Protein AF-A0A535FB60-F1 (afdb_monomer_lite)

Structure (mmCIF, N/CA/C/O backbone):
data_AF-A0A535FB60-F1
#
_entry.id   AF-A0A535FB60-F1
#
loop_
_atom_site.group_PDB
_atom_site.id
_atom_site.type_symbol
_atom_site.label_atom_id
_atom_site.label_alt_id
_atom_site.label_comp_id
_atom_site.label_asym_id
_atom_site.label_entity_id
_atom_site.label_seq_id
_atom_site.pdbx_PDB_ins_code
_atom_site.Cartn_x
_atom_site.Cartn_y
_atom_site.Cartn_z
_atom_site.occupancy
_atom_site.B_iso_or_equiv
_atom_site.auth_seq_id
_atom_site.auth_comp_id
_atom_site.auth_asym_id
_atom_site.auth_atom_id
_atom_site.pdbx_PDB_model_num
ATOM 1 N N . MET A 1 1 ? -5.457 -16.082 -2.956 1.00 48.41 1 MET A N 1
ATOM 2 C CA . MET A 1 1 ? -4.557 -16.152 -1.787 1.00 48.41 1 MET A CA 1
ATOM 3 C C . MET A 1 1 ? -3.794 -14.840 -1.719 1.00 48.41 1 MET A C 1
ATOM 5 O O . MET A 1 1 ? -3.135 -14.500 -2.692 1.00 48.41 1 MET A O 1
ATOM 9 N N . ILE A 1 2 ? -3.967 -14.062 -0.649 1.00 58.12 2 ILE A N 1
ATOM 10 C CA . ILE A 1 2 ? -3.232 -12.806 -0.442 1.00 58.12 2 ILE A CA 1
ATOM 11 C C . ILE A 1 2 ? -1.962 -13.159 0.330 1.00 58.12 2 ILE A C 1
ATOM 13 O O . ILE A 1 2 ? -2.039 -13.833 1.354 1.00 58.12 2 ILE A O 1
ATOM 17 N N . TYR A 1 3 ? -0.802 -12.747 -0.176 1.00 69.75 3 TYR A N 1
ATOM 18 C CA . TYR A 1 3 ? 0.480 -12.996 0.475 1.00 69.75 3 TYR A CA 1
ATOM 19 C C . TYR A 1 3 ? 0.861 -11.785 1.321 1.00 69.75 3 TYR A C 1
ATOM 21 O O . TYR A 1 3 ? 1.053 -10.687 0.795 1.00 69.75 3 TYR A O 1
ATOM 29 N N . PHE A 1 4 ? 1.002 -11.983 2.628 1.00 79.31 4 PHE A N 1
ATOM 30 C CA . PHE A 1 4 ? 1.610 -10.992 3.506 1.00 79.31 4 PHE A CA 1
ATOM 31 C C . PHE A 1 4 ? 3.108 -11.255 3.626 1.00 79.31 4 PHE A C 1
ATOM 33 O O . PHE A 1 4 ? 3.561 -12.398 3.624 1.00 79.31 4 PHE A O 1
ATOM 40 N N . THR A 1 5 ? 3.900 -10.189 3.731 1.00 84.56 5 THR A N 1
ATOM 41 C CA . THR A 1 5 ? 5.282 -10.349 4.190 1.00 84.56 5 THR A CA 1
ATOM 42 C C . THR A 1 5 ? 5.264 -10.748 5.670 1.00 84.56 5 THR A C 1
ATOM 44 O O . THR A 1 5 ? 4.326 -10.359 6.373 1.00 84.56 5 THR A O 1
ATOM 47 N N . PRO A 1 6 ? 6.307 -11.423 6.191 1.00 89.44 6 PRO A N 1
ATOM 48 C CA . PRO A 1 6 ? 6.354 -11.808 7.606 1.00 89.44 6 PRO A CA 1
ATOM 49 C C . PRO A 1 6 ? 6.154 -10.624 8.563 1.00 89.44 6 PRO A C 1
ATOM 51 O O . PRO A 1 6 ? 5.560 -10.758 9.627 1.00 89.44 6 PRO A O 1
ATOM 54 N N . VAL A 1 7 ? 6.608 -9.433 8.159 1.00 91.94 7 VAL A N 1
ATOM 55 C CA . VAL A 1 7 ? 6.419 -8.196 8.926 1.00 91.94 7 VAL A CA 1
ATOM 56 C C . VAL A 1 7 ? 4.945 -7.792 8.977 1.00 91.94 7 VAL A C 1
ATOM 58 O O . VAL A 1 7 ? 4.450 -7.453 10.047 1.00 91.94 7 VAL A O 1
ATOM 61 N N . ILE A 1 8 ? 4.236 -7.822 7.843 1.00 90.56 8 ILE A N 1
ATOM 62 C CA . ILE A 1 8 ? 2.810 -7.463 7.798 1.00 90.56 8 ILE A CA 1
ATOM 63 C C . ILE A 1 8 ? 1.984 -8.491 8.570 1.00 90.56 8 ILE A C 1
ATOM 65 O O . ILE A 1 8 ? 1.127 -8.106 9.359 1.00 90.56 8 ILE A O 1
ATOM 69 N N . GLU A 1 9 ? 2.279 -9.777 8.393 1.00 91.19 9 GLU A N 1
ATOM 70 C CA . GLU A 1 9 ? 1.629 -10.866 9.122 1.00 91.19 9 GLU A CA 1
ATOM 71 C C . GLU A 1 9 ? 1.800 -10.697 10.638 1.00 91.19 9 GLU A C 1
ATOM 73 O O . GLU A 1 9 ? 0.821 -10.707 11.384 1.00 91.19 9 GLU A O 1
ATOM 78 N N . GLN A 1 10 ? 3.022 -10.420 11.103 1.00 93.62 10 GLN A N 1
ATOM 79 C CA . GLN A 1 10 ? 3.288 -10.164 12.517 1.00 93.62 10 GLN A CA 1
ATOM 80 C C . GLN A 1 10 ? 2.504 -8.956 13.054 1.00 93.62 10 GLN A C 1
ATOM 82 O O . GLN A 1 10 ? 1.958 -9.021 14.157 1.00 93.62 10 GLN A O 1
ATOM 87 N N . GLN A 1 11 ? 2.440 -7.851 12.302 1.00 94.62 11 GLN A N 1
ATOM 88 C CA . GLN A 1 11 ? 1.672 -6.672 12.719 1.00 94.62 11 GLN A CA 1
ATOM 89 C C . GLN A 1 11 ? 0.171 -6.956 12.751 1.00 94.62 11 GLN A C 1
ATOM 91 O O . GLN A 1 11 ? -0.506 -6.526 13.684 1.00 94.62 11 GLN A O 1
ATOM 96 N N . LEU A 1 12 ? -0.337 -7.724 11.786 1.00 93.44 12 LEU A N 1
ATOM 97 C CA . LEU A 1 12 ? -1.738 -8.122 11.747 1.00 93.44 12 LEU A CA 1
ATOM 98 C C . LEU A 1 12 ? -2.097 -8.994 12.955 1.00 93.44 12 LEU A C 1
ATOM 100 O O . LEU A 1 12 ? -3.064 -8.696 13.651 1.00 93.44 12 LEU A O 1
ATOM 104 N N . HIS A 1 13 ? -1.286 -10.006 13.274 1.00 94.12 13 HIS A N 1
ATOM 105 C CA . HIS A 1 13 ? -1.493 -10.823 14.472 1.00 94.12 13 HIS A CA 1
ATOM 106 C C . HIS A 1 13 ? -1.446 -9.992 15.752 1.00 94.12 13 HIS A C 1
ATOM 108 O O . HIS A 1 13 ? -2.308 -10.152 16.614 1.00 94.12 13 HIS A O 1
ATOM 114 N N . LYS A 1 14 ? -0.478 -9.076 15.867 1.00 95.88 14 LYS A N 1
ATOM 115 C CA . LYS A 1 14 ? -0.362 -8.184 17.025 1.00 95.88 14 LYS A CA 1
ATOM 116 C C . LYS A 1 14 ? -1.601 -7.300 17.187 1.00 95.88 14 LYS A C 1
ATOM 118 O O . LYS A 1 14 ? -2.081 -7.131 18.306 1.00 95.88 14 LYS A O 1
ATOM 123 N N . TYR A 1 15 ? -2.115 -6.751 16.089 1.00 96.12 15 TYR A N 1
ATOM 124 C CA . TYR A 1 15 ? -3.336 -5.951 16.090 1.00 96.12 15 TYR A CA 1
ATOM 125 C C . TYR A 1 15 ? -4.559 -6.780 16.508 1.00 96.12 15 TYR A C 1
ATOM 127 O O . TYR A 1 15 ? -5.286 -6.367 17.410 1.00 96.12 15 TYR A O 1
ATOM 135 N N . ILE A 1 16 ? -4.747 -7.966 15.915 1.00 95.75 16 ILE A N 1
ATOM 136 C CA . ILE A 1 16 ? -5.891 -8.847 16.202 1.00 95.75 16 ILE A CA 1
ATOM 137 C C . ILE A 1 16 ? -5.889 -9.299 17.667 1.00 95.75 16 ILE A C 1
ATOM 139 O O . ILE A 1 16 ? -6.919 -9.238 18.330 1.00 95.75 16 ILE A O 1
ATOM 143 N N . GLN A 1 17 ? -4.732 -9.712 18.189 1.00 96.12 17 GLN A N 1
ATOM 144 C CA . GLN A 1 17 ? -4.595 -10.190 19.570 1.00 96.12 17 GLN A CA 1
ATOM 145 C C . GLN A 1 17 ? -4.730 -9.077 20.615 1.00 96.12 17 GLN A C 1
ATOM 147 O O . GLN A 1 17 ? -5.090 -9.350 21.763 1.00 96.12 17 GLN A O 1
ATOM 152 N N . GLY A 1 18 ? -4.369 -7.850 20.237 1.00 95.62 18 GLY A N 1
ATOM 153 C CA . GLY A 1 18 ? -4.321 -6.690 21.115 1.00 95.62 18 GLY A CA 1
ATOM 154 C C . GLY A 1 18 ? -5.520 -5.775 20.919 1.00 95.62 18 GLY A C 1
ATOM 155 O O . GLY A 1 18 ? -6.584 -6.000 21.485 1.00 95.62 18 GLY A O 1
ATOM 156 N N . GLU A 1 19 ? -5.312 -4.713 20.146 1.00 94.75 19 GLU A N 1
ATOM 157 C CA . GLU A 1 19 ? -6.238 -3.587 20.005 1.00 94.75 19 GLU A CA 1
ATOM 158 C C . GLU A 1 19 ? -7.604 -4.009 19.459 1.00 94.75 19 GLU A C 1
ATOM 160 O O . GLU A 1 19 ? -8.625 -3.672 20.051 1.00 94.75 19 GLU A O 1
ATOM 165 N N . ARG A 1 20 ? -7.644 -4.823 18.396 1.00 96.06 20 ARG A N 1
ATOM 166 C CA . ARG A 1 20 ? -8.913 -5.279 17.812 1.00 96.06 20 ARG A CA 1
ATOM 167 C C . ARG A 1 20 ? -9.775 -6.014 18.838 1.00 96.06 20 ARG A C 1
ATOM 169 O O . ARG A 1 20 ? -10.969 -5.758 18.912 1.00 96.06 20 ARG A O 1
ATOM 176 N N . ALA A 1 21 ? -9.177 -6.900 19.635 1.00 96.19 21 ALA A N 1
ATOM 177 C CA . ALA A 1 21 ? -9.894 -7.709 20.618 1.00 96.19 21 ALA A CA 1
ATOM 178 C C . ALA A 1 21 ? -10.546 -6.880 21.736 1.00 96.19 21 ALA A C 1
ATOM 180 O O . ALA A 1 21 ? -11.514 -7.334 22.337 1.00 96.19 21 ALA A O 1
ATOM 181 N N . VAL A 1 22 ? -10.026 -5.681 22.025 1.00 96.88 22 VAL A N 1
ATOM 182 C CA . VAL A 1 22 ? -10.630 -4.750 22.997 1.00 96.88 22 VAL A CA 1
ATOM 183 C C . VAL A 1 22 ? -11.938 -4.165 22.464 1.00 96.88 22 VAL A C 1
ATOM 185 O O . VAL A 1 22 ? -12.846 -3.889 23.244 1.00 96.88 22 VAL A O 1
ATOM 188 N N . HIS A 1 23 ? -12.033 -3.997 21.146 1.00 95.88 23 HIS A N 1
ATOM 189 C CA . HIS A 1 23 ? -13.173 -3.381 20.468 1.00 95.88 23 HIS A CA 1
ATOM 190 C C . HIS A 1 23 ? -14.095 -4.399 19.782 1.00 95.88 23 HIS A C 1
ATOM 192 O O . HIS A 1 23 ? -15.165 -4.032 19.306 1.00 95.88 23 HIS A O 1
ATOM 198 N N . ASP A 1 24 ? -13.712 -5.677 19.739 1.00 95.06 24 ASP A N 1
ATOM 199 C CA . ASP A 1 24 ? -14.561 -6.765 19.260 1.00 95.06 24 ASP A CA 1
ATOM 200 C C . ASP A 1 24 ? -15.617 -7.108 20.328 1.00 95.06 24 ASP A C 1
ATOM 202 O O . ASP A 1 24 ? -15.242 -7.510 21.435 1.00 95.06 24 ASP A O 1
ATOM 206 N N . PRO A 1 25 ? -16.928 -7.036 20.022 1.00 89.81 25 PRO A N 1
ATOM 207 C CA . PRO A 1 25 ? -17.987 -7.418 20.959 1.00 89.81 25 PRO A CA 1
ATOM 208 C C . PRO A 1 25 ? -17.858 -8.848 21.502 1.00 89.81 25 PRO A C 1
ATOM 210 O O . PRO A 1 25 ? -18.334 -9.139 22.598 1.00 89.81 25 PRO A O 1
ATOM 213 N N . GLN A 1 26 ? -17.225 -9.746 20.742 1.00 92.88 26 GLN A N 1
ATOM 214 C CA . GLN A 1 26 ? -16.988 -11.137 21.129 1.00 92.88 26 GLN A CA 1
ATOM 215 C C . GLN A 1 26 ? -15.600 -11.356 21.753 1.00 92.88 26 GLN A C 1
ATOM 217 O O . GLN A 1 26 ? -15.295 -12.460 22.201 1.00 92.88 26 GLN A O 1
ATOM 222 N N . GLY A 1 27 ? -14.746 -10.327 21.792 1.00 92.88 27 GLY A N 1
ATOM 223 C CA . GLY A 1 27 ? -13.421 -10.381 22.415 1.00 92.88 27 GLY A CA 1
ATOM 224 C C . GLY A 1 27 ? -12.443 -11.358 21.756 1.00 92.88 27 GLY A C 1
ATOM 225 O O . GLY A 1 27 ? -11.530 -11.849 22.427 1.00 92.88 27 GLY A O 1
ATOM 226 N N . ARG A 1 28 ? -12.640 -11.672 20.469 1.00 95.00 28 ARG A N 1
ATOM 227 C CA . ARG A 1 28 ? -11.840 -12.649 19.716 1.00 95.00 28 ARG A CA 1
ATOM 228 C C . ARG A 1 28 ? -10.424 -12.136 19.492 1.00 95.00 28 ARG A C 1
ATOM 230 O O . ARG A 1 28 ? -10.215 -10.952 19.229 1.00 95.00 28 ARG A O 1
ATOM 237 N N . LYS A 1 29 ? -9.444 -13.03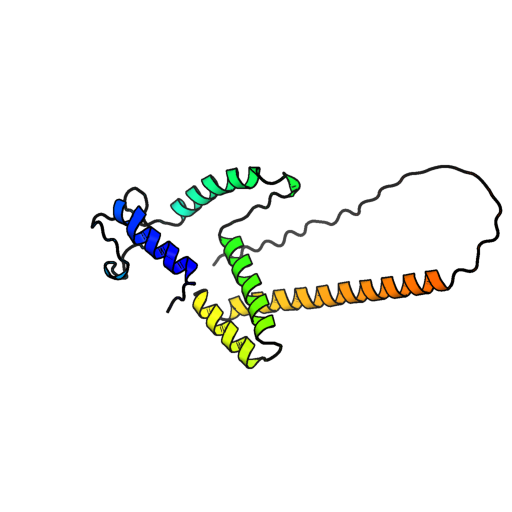5 19.605 1.00 95.25 29 LYS A N 1
ATOM 238 C CA . LYS A 1 29 ? -8.006 -12.704 19.634 1.00 95.25 29 LYS A CA 1
ATOM 239 C C . LYS A 1 29 ? -7.205 -13.385 18.544 1.00 95.25 29 LYS A C 1
ATOM 241 O O . LYS A 1 29 ? -6.007 -13.123 18.427 1.00 95.25 29 LYS A O 1
ATOM 246 N N . LYS A 1 30 ? -7.816 -14.263 17.759 1.00 93.06 30 LYS A N 1
ATOM 247 C CA . LYS A 1 30 ? -7.129 -14.964 16.682 1.00 93.06 30 LYS A CA 1
ATOM 248 C C . LYS A 1 30 ? -7.848 -14.772 15.358 1.00 93.06 30 LYS A C 1
ATOM 250 O O . LYS A 1 30 ? -9.043 -14.510 15.316 1.00 93.06 30 LYS A O 1
ATOM 255 N N . LEU A 1 31 ? -7.084 -14.875 14.274 1.00 89.62 31 LEU A N 1
ATOM 256 C CA . LEU A 1 31 ? -7.608 -14.698 12.923 1.00 89.62 31 LEU A CA 1
ATOM 257 C C . LEU A 1 31 ? -8.555 -15.842 12.524 1.00 89.62 31 LEU A C 1
ATOM 259 O O . LEU A 1 31 ? -9.519 -15.594 11.819 1.00 89.62 31 LEU A O 1
ATOM 263 N N . ASP A 1 32 ? -8.309 -17.062 13.007 1.00 92.38 32 ASP A N 1
ATOM 264 C CA . ASP A 1 32 ? -9.142 -18.253 12.774 1.00 92.38 32 ASP A CA 1
ATOM 265 C C . ASP A 1 32 ? -10.466 -18.249 13.558 1.00 92.38 32 ASP A C 1
ATOM 267 O O . ASP A 1 32 ? -11.318 -19.100 13.329 1.00 92.38 32 ASP A O 1
ATOM 271 N N . GLU A 1 33 ? -10.654 -17.288 14.466 1.00 94.19 33 GLU A N 1
ATOM 272 C CA . GLU A 1 33 ? -11.921 -17.041 15.167 1.00 94.19 33 GLU A CA 1
ATOM 273 C C . GLU A 1 33 ? -12.825 -16.053 14.398 1.00 94.19 33 GLU A C 1
ATOM 275 O O . GLU A 1 33 ? -13.951 -15.787 14.826 1.00 94.19 33 GLU A O 1
ATOM 280 N N . LEU A 1 34 ? -12.327 -15.461 13.304 1.00 93.19 34 LEU A N 1
ATOM 281 C CA . LEU A 1 34 ? -13.061 -14.498 12.483 1.00 93.19 34 LEU A CA 1
ATOM 282 C C . LEU A 1 34 ? -13.696 -15.196 11.282 1.00 93.19 34 LEU A C 1
ATOM 284 O O . LEU A 1 34 ? -13.042 -15.965 10.583 1.00 93.19 34 LEU A O 1
ATOM 288 N N . GLU A 1 35 ? -14.959 -14.878 11.027 1.00 93.25 35 GLU A N 1
ATOM 289 C CA . GLU A 1 35 ? -15.678 -15.300 9.832 1.00 93.25 35 GLU A CA 1
ATOM 290 C C . GLU A 1 35 ? -15.277 -14.426 8.637 1.00 93.25 35 GLU A C 1
ATOM 292 O O . GLU A 1 35 ? -14.895 -13.264 8.794 1.00 93.25 35 GLU A O 1
ATOM 297 N N . ASP A 1 36 ? -15.453 -14.934 7.416 1.00 89.50 36 ASP A N 1
ATOM 298 C CA . ASP A 1 36 ? -15.121 -14.197 6.183 1.00 89.50 36 ASP A CA 1
ATOM 299 C C . ASP A 1 36 ? -15.872 -12.856 6.049 1.00 89.50 36 ASP A C 1
ATOM 301 O O . ASP A 1 36 ? -15.419 -11.941 5.358 1.00 89.50 36 ASP A O 1
ATOM 305 N N . SER A 1 37 ? -17.034 -12.730 6.697 1.00 92.00 37 SER A N 1
ATOM 306 C CA . SER A 1 37 ? -17.837 -11.504 6.715 1.00 92.00 37 SER A CA 1
ATOM 307 C C . SER A 1 37 ? -17.442 -10.509 7.809 1.00 92.00 37 SER A C 1
ATOM 309 O O . SER A 1 37 ? -17.957 -9.389 7.814 1.00 92.00 37 SER A O 1
ATOM 311 N N . ASP A 1 38 ? -16.585 -10.895 8.757 1.00 93.62 38 ASP A N 1
ATOM 312 C CA . ASP A 1 38 ? -16.173 -10.007 9.839 1.00 93.62 38 ASP A CA 1
ATOM 313 C C . ASP A 1 38 ? -15.260 -8.890 9.330 1.00 93.62 38 ASP A C 1
ATOM 315 O O . ASP A 1 38 ? -14.323 -9.091 8.554 1.00 93.62 38 ASP A O 1
ATOM 319 N N . ALA A 1 39 ? -15.483 -7.679 9.840 1.00 94.19 39 ALA A N 1
ATOM 320 C CA . ALA A 1 39 ? -14.565 -6.583 9.592 1.00 94.19 39 ALA A CA 1
ATOM 321 C C . ALA A 1 39 ? -13.211 -6.870 10.263 1.00 94.19 39 ALA A C 1
ATOM 323 O O . ALA A 1 39 ? -13.111 -7.104 11.476 1.00 94.19 39 ALA A O 1
ATOM 324 N N . LEU A 1 40 ? -12.148 -6.827 9.456 1.00 93.81 40 LEU A N 1
ATOM 325 C CA . LEU A 1 40 ? -10.790 -7.038 9.948 1.00 93.81 40 LEU A CA 1
ATOM 326 C C . LEU A 1 40 ? -10.340 -5.875 10.836 1.00 93.81 40 LEU A C 1
ATOM 328 O O . LEU A 1 40 ? -9.771 -6.110 11.897 1.00 93.81 40 LEU A O 1
ATOM 332 N N . PHE A 1 41 ? -10.635 -4.642 10.423 1.00 95.81 41 PHE A N 1
ATOM 333 C CA . PHE A 1 41 ? -10.308 -3.420 11.153 1.00 95.81 41 PHE A CA 1
ATOM 334 C C . PHE A 1 41 ? -11.571 -2.813 11.763 1.00 95.81 41 PHE A C 1
ATOM 336 O O . PHE A 1 41 ? -12.572 -2.642 11.063 1.00 95.81 41 PHE A O 1
ATOM 343 N N . LEU A 1 42 ? -11.502 -2.467 13.047 1.00 95.88 42 LEU A N 1
ATOM 344 C CA . LEU A 1 42 ? -12.608 -1.900 13.821 1.00 95.88 42 LEU A CA 1
ATOM 345 C C . LEU A 1 42 ? -12.284 -0.482 14.306 1.00 95.88 42 LEU A C 1
ATOM 347 O O . LEU A 1 42 ? -11.117 -0.131 14.489 1.00 95.88 42 LEU A O 1
ATOM 351 N N . THR A 1 43 ? -13.319 0.328 14.514 1.00 94.81 43 THR A N 1
ATOM 352 C CA . THR A 1 43 ? -13.237 1.580 15.277 1.00 94.81 43 THR A CA 1
ATOM 353 C C . THR A 1 43 ? -13.191 1.294 16.780 1.00 94.81 43 THR A C 1
ATOM 355 O O . THR A 1 43 ? -13.450 0.174 17.218 1.00 94.81 43 THR A O 1
ATOM 358 N N . GLU A 1 44 ? -12.930 2.319 17.597 1.00 92.69 44 GLU A N 1
ATOM 359 C CA . GLU A 1 44 ? -12.985 2.192 19.063 1.00 92.69 44 GLU A CA 1
ATOM 360 C C . GLU A 1 44 ? -14.382 1.787 19.577 1.00 92.69 44 GLU A C 1
ATOM 362 O O . GLU A 1 44 ? -14.511 1.221 20.663 1.00 92.69 44 GLU A O 1
ATOM 367 N N . GLN A 1 45 ? -15.429 2.067 18.796 1.00 92.69 45 GLN A N 1
ATOM 368 C CA . GLN A 1 45 ? -16.816 1.691 19.077 1.00 92.69 45 GLN A CA 1
ATOM 369 C C . GLN A 1 45 ? -17.145 0.249 18.651 1.00 92.69 45 GLN A C 1
ATOM 371 O O . GLN A 1 45 ? -18.232 -0.232 18.958 1.00 92.69 45 GLN A O 1
ATOM 376 N N . GLY A 1 46 ? -16.227 -0.437 17.961 1.00 94.19 46 GLY A N 1
ATOM 377 C CA . GLY A 1 46 ? -16.431 -1.786 17.428 1.00 94.19 46 GLY A CA 1
ATOM 378 C C . GLY A 1 46 ? -17.082 -1.832 16.041 1.00 94.19 46 GLY A C 1
ATOM 379 O O . GLY A 1 46 ? -17.375 -2.916 15.544 1.00 94.19 46 GLY A O 1
ATOM 380 N N . ASP A 1 47 ? -17.285 -0.683 15.391 1.00 94.69 47 ASP A N 1
ATOM 381 C CA . ASP A 1 47 ? -17.849 -0.619 14.041 1.00 94.69 47 ASP A CA 1
ATOM 382 C C . ASP A 1 47 ? -16.791 -0.942 12.970 1.00 94.69 47 ASP A C 1
ATOM 384 O O . ASP A 1 47 ? -15.601 -0.686 13.181 1.00 94.69 47 ASP A O 1
ATOM 388 N N . PRO A 1 48 ? -17.188 -1.426 11.776 1.00 96.25 48 PRO A N 1
ATOM 389 C CA . PRO A 1 48 ? -16.269 -1.604 10.658 1.00 96.25 48 PRO A CA 1
ATOM 390 C C . PRO A 1 48 ? -15.526 -0.313 10.295 1.00 96.25 48 PRO A C 1
ATOM 392 O O . PRO A 1 48 ? -16.124 0.729 10.003 1.00 96.25 48 PRO A O 1
ATOM 395 N N . TYR A 1 49 ? -14.199 -0.395 10.253 1.00 95.94 49 TYR A N 1
ATOM 396 C CA . TYR A 1 49 ? -13.349 0.737 9.919 1.00 95.94 49 TYR A CA 1
ATOM 397 C C . TYR A 1 49 ? -13.426 1.052 8.421 1.00 95.94 49 TYR A C 1
ATOM 399 O O . TYR A 1 49 ? -12.913 0.322 7.573 1.00 95.94 49 TYR A O 1
ATOM 407 N N . ASN A 1 50 ? -14.093 2.155 8.089 1.00 94.75 50 ASN A N 1
ATOM 408 C CA . ASN A 1 50 ? -14.396 2.527 6.710 1.00 94.75 50 ASN A CA 1
ATOM 409 C C . ASN A 1 50 ? -13.451 3.608 6.153 1.00 94.75 50 ASN A C 1
ATOM 411 O O . ASN A 1 50 ? -12.589 4.158 6.842 1.00 94.75 50 ASN A O 1
ATOM 415 N N . ARG A 1 51 ? -13.647 3.951 4.875 1.00 93.12 51 ARG A N 1
ATOM 416 C CA . ARG A 1 51 ? -12.840 4.954 4.166 1.00 93.12 51 ARG A CA 1
ATOM 417 C C . ARG A 1 51 ? -12.861 6.325 4.848 1.00 93.12 51 ARG A C 1
ATOM 419 O O . ARG A 1 51 ? -11.814 6.954 4.954 1.00 93.12 51 ARG A O 1
ATOM 426 N N . ALA A 1 52 ? -14.016 6.798 5.314 1.00 92.69 52 ALA A N 1
ATOM 427 C CA . ALA A 1 52 ? -14.115 8.108 5.956 1.00 92.69 52 ALA A CA 1
ATOM 428 C C . ALA A 1 52 ? -13.307 8.150 7.263 1.00 92.69 52 ALA A C 1
ATOM 430 O O . ALA A 1 52 ? -12.533 9.085 7.476 1.00 92.69 52 ALA A O 1
ATOM 431 N N . ALA A 1 53 ? -13.410 7.098 8.082 1.00 93.81 53 ALA A N 1
ATOM 432 C CA . ALA A 1 53 ? -12.605 6.944 9.293 1.00 93.81 53 ALA A CA 1
ATOM 433 C C . ALA A 1 53 ? -11.102 6.882 8.972 1.00 93.81 53 ALA A C 1
ATOM 435 O O . ALA A 1 53 ? -10.301 7.551 9.627 1.00 93.81 53 ALA A O 1
ATOM 436 N N . PHE A 1 54 ? -10.717 6.152 7.920 1.00 94.19 54 PHE A N 1
ATOM 437 C CA . PHE A 1 54 ? -9.330 6.092 7.463 1.00 94.19 54 PHE A CA 1
ATOM 438 C C . PHE A 1 54 ? -8.778 7.474 7.099 1.00 94.19 54 PHE A C 1
ATOM 440 O O . PHE A 1 54 ? -7.732 7.867 7.613 1.00 94.19 54 PHE A O 1
ATOM 447 N N . TYR A 1 55 ? -9.478 8.236 6.254 1.00 91.81 55 TYR A N 1
ATOM 448 C CA . TYR A 1 55 ? -9.008 9.556 5.822 1.00 91.81 55 TYR A CA 1
ATOM 449 C C . TYR A 1 55 ? -9.008 10.586 6.955 1.00 91.81 55 TYR A C 1
ATOM 451 O O . TYR A 1 55 ? -8.119 11.438 7.001 1.00 91.81 55 TYR A O 1
ATOM 459 N N . TYR A 1 56 ? -9.947 10.488 7.900 1.00 92.19 56 TYR A N 1
ATOM 460 C CA . TYR A 1 56 ? -9.916 11.296 9.118 1.00 92.19 56 TYR A CA 1
ATOM 461 C C . TYR A 1 56 ? -8.602 11.087 9.888 1.00 92.19 56 TYR A C 1
ATOM 463 O O . TYR A 1 56 ? -7.892 12.055 10.178 1.00 92.19 56 TYR A O 1
ATOM 471 N N . HIS A 1 57 ? -8.234 9.832 10.166 1.00 91.94 57 HIS A N 1
ATOM 472 C CA . HIS A 1 57 ? -6.999 9.522 10.888 1.00 91.94 57 HIS A CA 1
ATOM 473 C C . HIS A 1 57 ? -5.743 9.821 10.068 1.00 91.94 57 HIS A C 1
ATOM 475 O O . HIS A 1 57 ? -4.787 10.370 10.616 1.00 91.94 57 HIS A O 1
ATOM 481 N N . TRP A 1 58 ? -5.755 9.541 8.761 1.00 91.62 58 TRP A N 1
ATOM 482 C CA . TRP A 1 58 ? -4.670 9.904 7.848 1.00 91.62 58 TRP A CA 1
ATOM 483 C C . TRP A 1 58 ? -4.352 11.394 7.946 1.00 91.62 58 TRP A C 1
ATOM 485 O O . TRP A 1 58 ? -3.229 11.758 8.276 1.00 91.62 58 TRP A O 1
ATOM 495 N N . ASN A 1 59 ? -5.349 12.263 7.766 1.00 89.00 59 ASN A N 1
ATOM 496 C CA . ASN A 1 59 ? -5.147 13.712 7.808 1.00 89.00 59 ASN A CA 1
ATOM 497 C C . ASN A 1 59 ? -4.684 14.190 9.192 1.00 89.00 59 ASN A C 1
ATOM 499 O O . ASN A 1 59 ? -3.816 15.059 9.295 1.00 89.00 59 ASN A O 1
ATOM 503 N N . LYS A 1 60 ? -5.222 13.590 10.261 1.00 92.00 60 LYS A N 1
ATOM 504 C CA . LYS A 1 60 ? -4.855 13.913 11.645 1.00 92.00 60 LYS A CA 1
ATOM 505 C C . LYS A 1 60 ? -3.400 13.562 11.969 1.00 92.00 60 LYS A C 1
ATOM 507 O O . LYS A 1 60 ? -2.771 14.292 12.729 1.00 92.00 60 LYS A O 1
ATOM 512 N N . LEU A 1 61 ? -2.870 12.471 11.415 1.00 90.56 61 LEU A N 1
ATOM 513 C CA . LEU A 1 61 ? -1.501 12.001 11.666 1.00 90.56 61 LEU A CA 1
ATOM 514 C C . LEU A 1 61 ? -0.485 12.580 10.675 1.00 90.56 61 LEU A C 1
ATOM 516 O O . LEU A 1 61 ? 0.625 12.949 11.062 1.00 90.56 61 LEU A O 1
ATOM 520 N N . PHE A 1 62 ? -0.865 12.691 9.404 1.00 88.31 62 PHE A N 1
ATOM 521 C CA . PHE A 1 62 ? 0.030 13.088 8.326 1.00 88.31 62 PHE A CA 1
ATOM 522 C C . PHE A 1 62 ? 0.343 14.587 8.351 1.00 88.31 62 PHE A C 1
ATOM 524 O O . PHE A 1 62 ? 1.509 14.969 8.246 1.00 88.31 62 PHE A O 1
ATOM 531 N N . ALA A 1 63 ? -0.656 15.447 8.582 1.00 83.19 63 ALA A N 1
ATOM 532 C CA . ALA A 1 63 ? -0.436 16.895 8.586 1.00 83.19 63 ALA A CA 1
ATOM 533 C C . ALA A 1 63 ? 0.566 17.355 9.674 1.00 83.19 63 ALA A C 1
ATOM 535 O O . ALA A 1 63 ? 1.409 18.212 9.394 1.00 83.19 63 ALA A O 1
ATOM 536 N N . PRO A 1 64 ? 0.561 16.804 10.907 1.00 87.38 64 PRO A N 1
ATOM 537 C CA . PRO A 1 64 ? 1.634 17.049 11.870 1.00 87.38 64 PRO A CA 1
ATOM 538 C C . PRO A 1 64 ? 2.984 16.455 11.454 1.00 87.38 64 PRO A C 1
ATOM 540 O O . PRO A 1 64 ? 4.003 17.120 11.633 1.00 87.38 64 PRO A O 1
ATOM 543 N N . ALA A 1 65 ? 3.013 15.245 10.886 1.00 86.94 65 ALA A N 1
ATOM 544 C CA . ALA A 1 65 ? 4.254 14.604 10.447 1.00 86.94 65 ALA A CA 1
ATOM 545 C C . ALA A 1 65 ? 4.971 15.424 9.359 1.00 86.94 65 ALA A C 1
ATOM 547 O O . ALA A 1 65 ? 6.179 15.638 9.443 1.00 86.94 65 ALA A O 1
ATOM 548 N N . GLN A 1 66 ? 4.227 15.998 8.406 1.00 85.06 66 GLN A N 1
ATOM 549 C CA . GLN A 1 66 ? 4.777 16.891 7.379 1.00 85.06 66 GLN A CA 1
ATOM 550 C C . GLN A 1 66 ? 5.503 18.113 7.966 1.00 85.06 66 GLN A C 1
ATOM 552 O O . GLN A 1 66 ? 6.424 18.650 7.348 1.00 85.06 66 GLN A O 1
ATOM 557 N N . LYS A 1 67 ? 5.134 18.565 9.174 1.00 86.88 67 LYS A N 1
ATOM 558 C CA . LYS A 1 67 ? 5.788 19.718 9.812 1.00 86.88 67 LYS A CA 1
ATOM 559 C C . LYS A 1 67 ? 7.236 19.443 10.216 1.00 86.88 67 LYS A C 1
ATOM 561 O O . LYS A 1 67 ? 7.967 20.409 10.420 1.00 86.88 67 LYS A O 1
ATOM 566 N N . GLN A 1 68 ? 7.647 18.175 10.296 1.00 86.94 68 GLN A N 1
ATOM 567 C CA . GLN A 1 68 ? 9.031 17.773 10.573 1.00 86.94 68 GLN A CA 1
ATOM 568 C C . GLN A 1 68 ? 9.965 18.031 9.382 1.00 86.94 68 GLN A C 1
ATOM 570 O O . GLN A 1 68 ? 11.173 18.165 9.563 1.00 86.94 68 GLN A O 1
ATOM 575 N N . PHE A 1 69 ? 9.411 18.150 8.174 1.00 87.19 69 PHE A N 1
ATOM 576 C CA . PHE A 1 69 ? 10.159 18.473 6.966 1.00 87.19 69 PHE A CA 1
ATOM 577 C C . PHE A 1 69 ? 10.208 19.988 6.740 1.00 87.19 69 PHE A C 1
ATOM 579 O O . PHE A 1 69 ? 9.287 20.737 7.113 1.00 87.19 69 PHE A O 1
ATOM 586 N N . LYS A 1 70 ? 11.290 20.453 6.099 1.00 88.38 70 LYS A N 1
ATOM 587 C CA . LYS A 1 70 ? 11.407 21.855 5.677 1.00 88.38 70 LYS A CA 1
ATOM 588 C C . LYS A 1 70 ? 10.283 22.171 4.698 1.00 88.38 70 LYS A C 1
ATOM 590 O O . LYS A 1 70 ? 9.827 21.292 3.980 1.00 88.38 70 LYS A O 1
ATOM 595 N N . LYS A 1 71 ? 9.833 23.428 4.652 1.00 85.31 71 LYS A N 1
ATOM 596 C CA . LYS A 1 71 ? 8.659 23.824 3.854 1.00 85.31 71 LYS A CA 1
ATOM 597 C C . LYS A 1 71 ? 8.784 23.417 2.378 1.00 85.31 71 LYS A C 1
ATOM 599 O O . LYS A 1 71 ? 7.795 22.983 1.810 1.00 85.31 71 LYS A O 1
ATOM 604 N N . GLN A 1 72 ? 9.981 23.530 1.805 1.00 84.94 72 GLN A N 1
ATOM 605 C CA . GLN A 1 72 ? 10.280 23.143 0.423 1.00 84.94 72 GLN A CA 1
ATOM 606 C C . GLN A 1 72 ? 10.319 21.626 0.181 1.00 84.94 72 GLN A C 1
ATOM 608 O O . GLN A 1 72 ? 10.214 21.199 -0.959 1.00 84.94 72 GLN A O 1
ATOM 613 N N . ASP A 1 73 ? 10.463 20.830 1.241 1.00 84.06 73 ASP A N 1
ATOM 614 C CA . ASP A 1 73 ? 10.546 19.367 1.176 1.00 84.06 73 ASP A CA 1
ATOM 615 C C . ASP A 1 73 ? 9.191 18.714 1.511 1.00 84.06 73 ASP A C 1
ATOM 617 O O . ASP A 1 73 ? 9.076 17.490 1.568 1.00 84.06 73 ASP A O 1
ATOM 621 N N . ARG A 1 74 ? 8.156 19.519 1.797 1.00 84.88 74 ARG A N 1
ATOM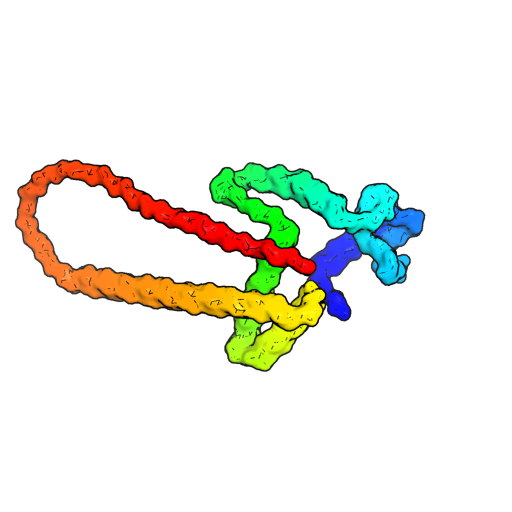 622 C CA . ARG A 1 74 ? 6.810 19.015 2.073 1.00 84.88 74 ARG A CA 1
ATOM 623 C C . ARG A 1 74 ? 6.153 18.631 0.762 1.00 84.88 74 ARG A C 1
ATOM 625 O O . ARG A 1 74 ? 5.984 19.468 -0.115 1.00 84.88 74 ARG A O 1
ATOM 632 N N . VAL A 1 75 ? 5.760 17.370 0.680 1.00 80.88 75 VAL A N 1
ATOM 633 C CA . VAL A 1 75 ? 5.041 16.815 -0.460 1.00 80.88 75 VAL A CA 1
ATOM 634 C C . VAL A 1 75 ? 3.676 16.380 0.033 1.00 80.88 75 VAL A C 1
ATOM 636 O O . VAL A 1 75 ? 3.578 15.665 1.039 1.00 80.88 75 VAL A O 1
ATOM 639 N N . ASP A 1 76 ? 2.637 16.840 -0.653 1.00 81.81 76 ASP A N 1
ATOM 640 C CA . ASP A 1 76 ? 1.295 16.323 -0.441 1.00 81.81 76 ASP A CA 1
ATOM 641 C C . ASP A 1 76 ? 1.262 14.865 -0.868 1.00 81.81 76 ASP A C 1
ATOM 643 O O . ASP A 1 76 ? 1.774 14.479 -1.917 1.00 81.81 76 ASP A O 1
ATOM 647 N N . PHE A 1 77 ? 0.731 14.034 0.018 1.00 83.19 77 PHE A N 1
ATOM 648 C CA . PHE A 1 77 ? 0.789 12.597 -0.145 1.00 83.19 77 PHE A CA 1
ATOM 649 C C . PHE A 1 77 ? -0.529 12.006 0.309 1.00 83.19 77 PHE A C 1
ATOM 651 O O . PHE A 1 77 ? -0.948 12.151 1.463 1.00 83.19 77 PHE A O 1
ATOM 658 N N . SER A 1 78 ? -1.201 11.353 -0.623 1.00 88.38 78 SER A N 1
ATOM 659 C CA . SER A 1 78 ? -2.428 10.630 -0.379 1.00 88.38 78 SER A CA 1
ATOM 660 C C . SER A 1 78 ? -2.142 9.140 -0.155 1.00 88.38 78 SER A C 1
ATOM 662 O O . SER A 1 78 ? -1.104 8.604 -0.558 1.00 88.38 78 SER A O 1
ATOM 664 N N . PRO A 1 79 ? -3.097 8.408 0.433 1.00 89.06 79 PRO A N 1
ATOM 665 C CA . PRO A 1 79 ? -3.030 6.949 0.508 1.00 89.06 79 PRO A CA 1
ATOM 666 C C . PRO A 1 79 ? -2.915 6.282 -0.871 1.00 89.06 79 PRO A C 1
ATOM 668 O O . PRO A 1 79 ? -2.331 5.207 -1.005 1.00 89.06 79 PRO A O 1
ATOM 671 N N . HIS A 1 80 ? -3.452 6.928 -1.909 1.00 88.75 80 HIS A N 1
ATOM 672 C CA . HIS A 1 80 ? -3.335 6.461 -3.283 1.00 88.75 80 HIS A CA 1
ATOM 673 C C . HIS A 1 80 ? -1.904 6.626 -3.818 1.00 88.75 80 HIS A C 1
ATOM 675 O O . HIS A 1 80 ? -1.389 5.728 -4.482 1.00 88.75 80 HIS A O 1
ATOM 681 N N . ASP A 1 81 ? -1.202 7.695 -3.437 1.00 90.19 81 ASP A N 1
ATOM 682 C CA . ASP A 1 81 ? 0.200 7.909 -3.819 1.00 90.19 81 ASP A CA 1
ATOM 683 C C . ASP A 1 81 ? 1.127 6.853 -3.207 1.00 90.19 81 ASP A C 1
ATOM 685 O O . ASP A 1 81 ? 2.061 6.387 -3.864 1.00 90.19 81 ASP A O 1
ATOM 689 N N . ILE A 1 82 ? 0.821 6.369 -1.994 1.00 89.81 82 ILE A N 1
ATOM 690 C CA . ILE A 1 82 ? 1.500 5.195 -1.416 1.00 89.81 82 ILE A CA 1
ATOM 691 C C . ILE A 1 82 ? 1.333 3.978 -2.326 1.00 89.81 82 ILE A C 1
ATOM 693 O O . ILE A 1 82 ? 2.304 3.258 -2.580 1.00 89.81 82 ILE A O 1
ATOM 697 N N . ARG A 1 83 ? 0.114 3.736 -2.827 1.00 90.12 83 ARG A N 1
ATOM 698 C CA . ARG A 1 83 ? -0.154 2.628 -3.751 1.00 90.12 83 ARG A CA 1
ATOM 699 C C . ARG A 1 83 ? 0.660 2.794 -5.035 1.00 90.12 83 ARG A C 1
ATOM 701 O O . ARG A 1 83 ? 1.317 1.838 -5.444 1.00 90.12 83 ARG A O 1
ATOM 708 N N . HIS A 1 84 ? 0.692 3.989 -5.627 1.00 90.31 84 HIS A N 1
ATOM 709 C CA . HIS A 1 84 ? 1.511 4.272 -6.812 1.00 90.31 84 HIS A CA 1
ATOM 710 C C . HIS A 1 84 ? 3.001 4.037 -6.578 1.00 90.31 84 HIS A C 1
ATOM 712 O O . HIS A 1 84 ? 3.667 3.419 -7.418 1.00 90.31 84 HIS A O 1
ATOM 718 N N . LEU A 1 85 ? 3.526 4.498 -5.442 1.00 90.81 85 LEU A N 1
ATOM 719 C CA . LEU A 1 85 ? 4.918 4.291 -5.071 1.00 90.81 85 LEU A CA 1
ATOM 720 C C . LEU A 1 85 ? 5.218 2.796 -4.929 1.00 90.81 85 LEU A C 1
ATOM 722 O O . LEU A 1 85 ? 6.173 2.301 -5.526 1.00 90.81 85 LEU A O 1
ATOM 726 N N . HIS A 1 86 ? 4.362 2.059 -4.214 1.00 91.38 86 HIS A N 1
ATOM 727 C CA . HIS A 1 86 ? 4.500 0.616 -4.032 1.00 91.38 86 HIS A CA 1
ATOM 728 C C . HIS A 1 86 ? 4.538 -0.125 -5.371 1.00 91.38 86 HIS A C 1
ATOM 730 O O . HIS A 1 86 ? 5.427 -0.947 -5.606 1.00 91.38 86 HIS A O 1
ATOM 736 N N . VAL A 1 87 ? 3.607 0.188 -6.270 1.00 91.88 87 VAL A N 1
ATOM 737 C CA . VAL A 1 87 ? 3.554 -0.408 -7.605 1.00 91.88 87 VAL A CA 1
ATOM 738 C C . VAL A 1 87 ? 4.812 -0.086 -8.404 1.00 91.88 87 VAL A C 1
ATOM 740 O O . VAL A 1 87 ? 5.469 -0.996 -8.906 1.00 91.88 87 VAL A O 1
ATOM 743 N N . SER A 1 88 ? 5.184 1.190 -8.499 1.00 90.50 88 SER A N 1
ATOM 744 C CA . SER A 1 88 ? 6.321 1.632 -9.316 1.00 90.50 88 SER A CA 1
ATOM 745 C C . SER A 1 88 ? 7.639 1.020 -8.832 1.00 90.50 88 SER A C 1
ATOM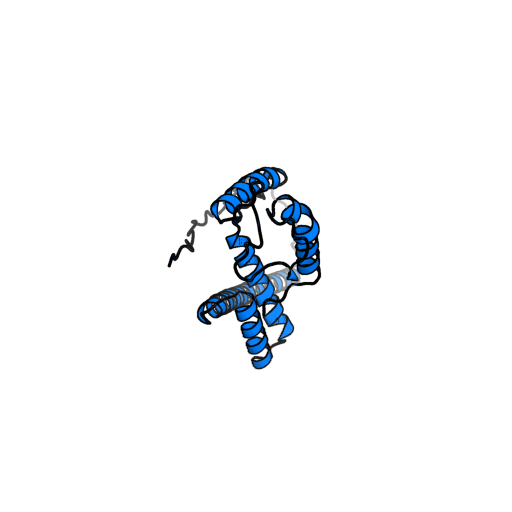 747 O O . SER A 1 88 ? 8.465 0.568 -9.635 1.00 90.50 88 SER A O 1
ATOM 749 N N . THR A 1 89 ? 7.823 0.935 -7.510 1.00 91.56 89 THR A N 1
ATOM 750 C CA . THR A 1 89 ? 8.976 0.268 -6.900 1.00 91.56 89 THR A CA 1
ATOM 751 C C . THR A 1 89 ? 8.997 -1.224 -7.231 1.00 91.56 89 THR A C 1
ATOM 753 O O . THR A 1 89 ? 10.045 -1.738 -7.624 1.00 91.56 89 THR A O 1
ATOM 756 N N . ASN A 1 90 ? 7.871 -1.932 -7.110 1.00 92.81 90 ASN A N 1
ATOM 757 C CA . ASN A 1 90 ? 7.822 -3.364 -7.415 1.00 92.81 90 ASN A CA 1
ATOM 758 C C . ASN A 1 90 ? 7.977 -3.655 -8.908 1.00 92.81 90 ASN A C 1
ATOM 760 O O . ASN A 1 90 ? 8.683 -4.591 -9.261 1.00 92.81 90 ASN A O 1
ATOM 764 N N . MET A 1 91 ? 7.441 -2.817 -9.793 1.00 92.50 91 MET A N 1
ATOM 765 C CA . MET A 1 91 ? 7.666 -2.954 -11.234 1.00 92.50 91 MET A CA 1
ATOM 766 C C . MET A 1 91 ? 9.130 -2.777 -11.623 1.00 92.50 91 MET A C 1
ATOM 768 O O . MET A 1 91 ? 9.653 -3.531 -12.444 1.00 92.50 91 MET A O 1
ATOM 772 N N . THR A 1 92 ? 9.830 -1.850 -10.971 1.00 91.00 92 THR A N 1
ATOM 773 C CA . THR A 1 92 ? 11.283 -1.709 -11.132 1.00 91.00 92 THR A CA 1
ATOM 774 C C . THR A 1 92 ? 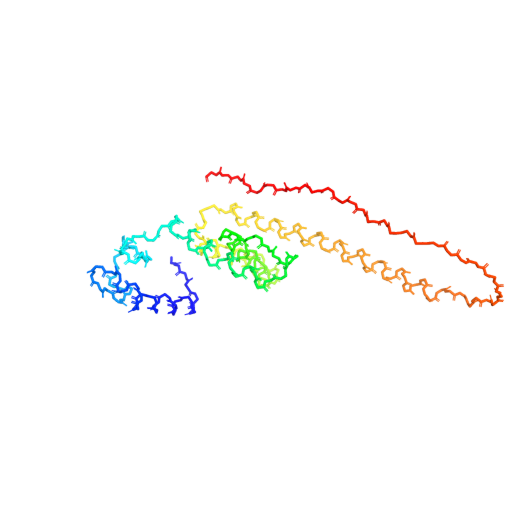12.028 -2.955 -10.641 1.00 91.00 92 THR A C 1
ATOM 776 O O . THR A 1 92 ? 12.960 -3.416 -11.302 1.00 91.00 92 THR A O 1
ATOM 779 N N . LYS A 1 93 ? 11.615 -3.530 -9.501 1.00 93.69 93 LYS A N 1
ATOM 780 C CA . LYS A 1 93 ? 12.197 -4.776 -8.975 1.00 93.69 93 LYS A CA 1
ATOM 781 C C . LYS A 1 93 ? 11.952 -5.953 -9.911 1.00 93.69 93 LYS A C 1
ATOM 783 O O . LYS A 1 93 ? 12.896 -6.672 -10.193 1.00 93.69 93 LYS A O 1
ATOM 788 N N . ILE A 1 94 ? 10.738 -6.105 -10.433 1.00 93.94 94 ILE A N 1
ATOM 789 C CA . ILE A 1 94 ? 10.372 -7.188 -11.351 1.00 93.94 94 ILE A CA 1
ATOM 790 C C . ILE A 1 94 ? 11.235 -7.144 -12.610 1.00 93.94 94 ILE A C 1
ATOM 792 O O . ILE A 1 94 ? 11.866 -8.146 -12.935 1.00 93.94 94 ILE A O 1
ATOM 796 N N . LYS A 1 95 ? 11.379 -5.974 -13.246 1.00 90.69 95 LYS A N 1
ATOM 797 C CA . LYS A 1 95 ? 12.283 -5.817 -14.399 1.00 90.69 95 LYS A CA 1
ATOM 798 C C . LYS A 1 95 ? 13.728 -6.191 -14.068 1.00 90.69 95 LYS A C 1
ATOM 800 O O . LYS A 1 95 ? 14.400 -6.842 -14.863 1.00 90.69 95 LYS A O 1
ATOM 805 N N . ARG A 1 96 ? 14.216 -5.794 -12.888 1.00 91.19 96 ARG A N 1
ATOM 806 C CA . ARG A 1 96 ? 15.574 -6.132 -12.436 1.00 91.19 96 ARG A CA 1
ATOM 807 C C . ARG A 1 96 ? 15.736 -7.634 -12.189 1.00 91.19 96 ARG A C 1
ATOM 809 O O . ARG A 1 96 ? 16.745 -8.197 -12.594 1.00 91.19 96 ARG A O 1
ATOM 816 N N . SER A 1 97 ? 14.763 -8.264 -11.539 1.00 93.19 97 SER A N 1
ATOM 817 C CA . SER A 1 97 ? 14.761 -9.697 -11.232 1.00 93.19 97 SER A CA 1
ATOM 818 C C . SER A 1 97 ? 14.644 -10.561 -12.482 1.00 93.19 97 SER A C 1
ATOM 820 O O . SER A 1 97 ? 15.270 -11.612 -12.538 1.00 93.19 97 SER A O 1
ATOM 822 N N . ALA A 1 98 ? 13.900 -10.105 -13.490 1.00 93.81 98 ALA A N 1
ATOM 823 C CA . ALA A 1 98 ? 13.765 -10.809 -14.756 1.00 93.81 98 ALA A CA 1
ATOM 824 C C . ALA A 1 98 ? 15.065 -10.827 -15.577 1.00 93.81 98 ALA A C 1
ATOM 826 O O . ALA A 1 98 ? 15.223 -11.690 -16.431 1.00 93.81 98 ALA A O 1
ATOM 827 N N . GLN A 1 99 ? 15.997 -9.890 -15.344 1.00 91.94 99 GLN A N 1
ATOM 828 C CA . GLN A 1 99 ? 17.286 -9.799 -16.054 1.00 91.94 99 GLN A CA 1
ATOM 829 C C . GLN A 1 99 ? 17.154 -9.846 -17.592 1.00 91.94 99 GLN A C 1
ATOM 831 O O . GLN A 1 99 ? 18.038 -10.335 -18.289 1.00 91.94 99 GLN A O 1
ATOM 836 N N . GLY A 1 100 ? 16.042 -9.331 -18.128 1.00 88.00 100 GLY A N 1
ATOM 837 C CA . GLY A 1 100 ? 15.746 -9.348 -19.562 1.00 88.00 100 GLY A CA 1
ATOM 838 C C . GLY A 1 100 ? 15.072 -10.622 -20.081 1.00 88.00 100 GLY A C 1
ATOM 839 O O . GLY A 1 100 ? 14.808 -10.687 -21.276 1.00 88.00 100 GLY A O 1
ATOM 840 N N . ASN A 1 101 ? 14.761 -11.604 -19.226 1.00 94.94 101 ASN A N 1
ATOM 841 C CA . ASN A 1 101 ? 13.931 -12.758 -19.577 1.00 94.94 101 ASN A CA 1
ATOM 842 C C . ASN A 1 101 ? 12.442 -12.342 -19.658 1.00 94.94 101 ASN A C 1
ATOM 844 O O . ASN A 1 101 ? 11.845 -12.052 -18.614 1.00 94.94 101 ASN A O 1
ATOM 848 N N . PRO A 1 102 ? 11.818 -12.341 -20.854 1.00 92.75 102 PRO A N 1
ATOM 849 C CA . PRO A 1 102 ? 10.439 -11.881 -21.019 1.00 92.75 102 PRO A CA 1
ATOM 850 C C . PRO A 1 102 ? 9.398 -12.793 -20.361 1.00 92.75 102 PRO A C 1
ATOM 852 O O . PRO A 1 102 ? 8.392 -12.296 -19.859 1.00 92.75 102 PRO A O 1
ATOM 855 N N . GLU A 1 103 ? 9.630 -14.109 -20.344 1.00 94.94 103 GLU A N 1
ATOM 856 C CA . GLU A 1 103 ? 8.703 -15.084 -19.753 1.00 94.94 103 GLU A CA 1
ATOM 857 C C . GLU A 1 103 ? 8.656 -14.925 -18.233 1.00 94.94 103 GLU A C 1
ATOM 859 O O . GLU A 1 103 ? 7.580 -14.800 -17.648 1.00 94.94 103 GLU A O 1
ATOM 864 N N . LEU A 1 104 ? 9.830 -14.812 -17.605 1.00 94.44 104 LEU A N 1
ATOM 865 C CA . LEU A 1 104 ? 9.938 -14.566 -16.168 1.00 94.44 104 LEU A CA 1
ATOM 866 C C . LEU A 1 104 ? 9.363 -13.194 -15.781 1.00 94.44 104 LEU A C 1
ATOM 868 O O . LEU A 1 104 ? 8.704 -13.064 -14.751 1.00 94.44 104 LEU A O 1
ATOM 872 N N . GLU A 1 105 ? 9.583 -12.155 -16.596 1.00 94.12 105 GLU A N 1
ATOM 873 C CA . GLU A 1 105 ? 8.969 -10.843 -16.357 1.00 94.12 105 GLU A CA 1
ATOM 874 C C . GLU A 1 105 ? 7.436 -10.924 -16.396 1.00 94.12 105 GLU A C 1
ATOM 876 O O . GLU A 1 105 ? 6.776 -10.323 -15.545 1.00 94.12 105 GLU A O 1
ATOM 881 N N . ALA A 1 106 ? 6.872 -11.664 -17.355 1.00 92.56 106 ALA A N 1
ATOM 882 C CA . ALA A 1 106 ? 5.431 -11.851 -17.485 1.00 92.56 106 ALA A CA 1
ATOM 883 C C . ALA A 1 106 ? 4.835 -12.614 -16.290 1.00 92.56 106 ALA A C 1
ATOM 885 O O . ALA A 1 106 ? 3.832 -12.170 -15.730 1.00 92.56 106 ALA A O 1
ATOM 886 N N . GLU A 1 107 ? 5.479 -13.696 -15.845 1.00 94.31 107 GLU A N 1
ATOM 887 C CA . GLU A 1 107 ? 5.047 -14.478 -14.678 1.00 94.31 107 GLU A CA 1
ATOM 888 C C . GLU A 1 107 ? 5.045 -13.629 -13.397 1.00 94.31 107 GLU A C 1
ATOM 890 O O . GLU A 1 107 ? 4.054 -13.573 -12.664 1.00 94.31 107 GLU A O 1
ATOM 895 N N . LEU A 1 108 ? 6.130 -12.887 -13.152 1.00 93.94 108 LEU A N 1
ATOM 896 C CA . LEU A 1 108 ? 6.239 -12.004 -11.992 1.00 93.94 108 LEU A CA 1
ATOM 897 C C . LEU A 1 108 ? 5.209 -10.866 -12.027 1.00 93.94 108 LEU A C 1
ATOM 899 O O . LEU A 1 108 ? 4.680 -10.476 -10.982 1.00 93.94 108 LEU A O 1
ATOM 903 N N . LYS A 1 109 ? 4.914 -10.325 -13.215 1.00 92.69 109 LYS A N 1
ATOM 904 C CA . LYS A 1 109 ? 3.864 -9.316 -13.405 1.00 92.69 109 LYS A CA 1
ATOM 905 C C . LYS A 1 109 ? 2.484 -9.873 -13.088 1.00 92.69 109 LYS A C 1
ATOM 907 O O . LYS A 1 109 ? 1.737 -9.199 -12.383 1.00 92.69 109 LYS A O 1
ATOM 912 N N . ASP A 1 110 ? 2.151 -11.072 -13.559 1.00 91.38 110 ASP A N 1
ATOM 913 C CA . ASP A 1 110 ? 0.846 -11.674 -13.275 1.00 91.38 110 ASP A CA 1
ATOM 914 C C . ASP A 1 110 ? 0.683 -11.983 -11.779 1.00 91.38 110 ASP A C 1
ATOM 916 O O . ASP A 1 110 ? -0.309 -11.583 -11.166 1.00 91.38 110 ASP A O 1
ATOM 920 N N . GLY A 1 111 ? 1.711 -12.551 -11.141 1.00 90.88 111 GLY A N 1
ATOM 921 C CA . GLY A 1 111 ? 1.723 -12.751 -9.690 1.00 90.88 111 GLY A CA 1
ATOM 922 C C . GLY A 1 111 ? 1.539 -11.442 -8.911 1.00 90.88 111 GLY A C 1
ATOM 923 O O . GLY A 1 111 ? 0.759 -11.373 -7.958 1.00 90.88 111 GLY A O 1
ATOM 924 N N . PHE A 1 112 ? 2.197 -10.363 -9.345 1.00 91.56 112 PHE A N 1
ATOM 925 C CA . PHE A 1 112 ? 2.031 -9.048 -8.729 1.00 91.56 112 PHE A CA 1
ATOM 926 C C . PHE A 1 112 ? 0.642 -8.443 -8.980 1.00 91.56 112 PHE A C 1
ATOM 928 O O . PHE A 1 112 ? 0.056 -7.864 -8.069 1.00 91.56 112 PHE A O 1
ATOM 935 N N . ARG A 1 113 ? 0.066 -8.613 -10.174 1.00 90.44 113 ARG A N 1
ATOM 936 C CA . ARG A 1 113 ? -1.306 -8.187 -10.491 1.00 90.44 113 ARG A CA 1
ATOM 937 C C . ARG A 1 113 ? -2.324 -8.855 -9.565 1.00 90.44 113 ARG A C 1
ATOM 939 O O . ARG A 1 113 ? -3.197 -8.166 -9.029 1.00 90.44 113 ARG A O 1
ATOM 946 N N . LEU A 1 114 ? -2.174 -10.162 -9.332 1.00 88.50 114 LEU A N 1
ATOM 947 C CA . LEU A 1 114 ? -2.997 -10.921 -8.386 1.00 88.50 114 LEU A CA 1
ATOM 948 C C . LEU A 1 114 ? -2.845 -10.389 -6.955 1.00 88.50 114 LEU A C 1
ATOM 950 O O . LEU A 1 114 ? -3.849 -10.186 -6.274 1.00 88.50 114 LEU A O 1
ATOM 954 N N . LEU A 1 115 ? -1.615 -10.095 -6.521 1.00 88.12 115 LEU A N 1
ATOM 955 C CA . LEU A 1 115 ? -1.346 -9.499 -5.207 1.00 88.12 115 LEU A CA 1
ATOM 956 C C . LEU A 1 115 ? -2.020 -8.128 -5.040 1.00 88.12 115 LEU A C 1
ATOM 958 O O . LEU A 1 115 ? -2.576 -7.831 -3.986 1.00 88.12 115 LEU A O 1
ATOM 962 N N . MET A 1 116 ? -1.988 -7.295 -6.082 1.00 87.62 116 MET A N 1
ATOM 963 C CA . MET A 1 116 ? -2.582 -5.955 -6.071 1.00 87.62 116 MET A CA 1
ATOM 964 C C . MET A 1 116 ? -4.115 -5.964 -6.163 1.00 87.62 116 MET A C 1
ATOM 966 O O . MET A 1 116 ? -4.732 -4.905 -5.991 1.00 87.62 116 MET A O 1
ATOM 970 N N . GLY A 1 117 ? -4.725 -7.124 -6.435 1.00 86.25 117 GLY A N 1
ATOM 971 C CA . GLY A 1 117 ? -6.169 -7.286 -6.601 1.00 86.25 117 GLY A CA 1
ATOM 972 C C . GLY A 1 117 ? -6.715 -6.676 -7.895 1.00 86.25 117 GLY A C 1
ATOM 973 O O . GLY A 1 117 ? -7.898 -6.345 -7.964 1.00 86.25 117 GLY A O 1
ATOM 974 N N . TRP A 1 118 ? -5.875 -6.481 -8.917 1.00 87.69 118 TRP A N 1
ATOM 975 C CA . TRP A 1 118 ? -6.311 -5.891 -10.182 1.00 87.69 118 TRP A CA 1
ATOM 976 C C . TRP A 1 118 ? -7.001 -6.912 -11.084 1.00 87.69 118 TRP A C 1
ATOM 978 O O . TRP A 1 118 ? -6.444 -7.958 -11.424 1.00 87.69 118 TRP A O 1
ATOM 988 N N . ARG A 1 119 ? -8.218 -6.569 -11.517 1.00 82.25 119 ARG A N 1
ATOM 989 C CA . ARG A 1 119 ? -9.007 -7.396 -12.441 1.00 82.25 119 ARG A CA 1
ATOM 990 C C . ARG A 1 119 ? -8.532 -7.265 -13.886 1.00 82.25 119 ARG A C 1
ATOM 992 O O . ARG A 1 119 ? -8.512 -8.265 -14.592 1.00 82.25 119 ARG A O 1
ATOM 999 N N . SER A 1 120 ? -8.135 -6.060 -14.299 1.00 83.00 120 SER A N 1
ATOM 1000 C CA . SER A 1 120 ? -7.655 -5.785 -15.655 1.00 83.00 120 SER A CA 1
ATOM 1001 C C . SER A 1 120 ? -6.135 -5.908 -15.758 1.00 83.00 120 SER A C 1
ATOM 1003 O O . SER A 1 120 ? -5.399 -5.472 -14.870 1.00 83.00 120 SER A O 1
ATOM 1005 N N . GLN A 1 121 ? -5.675 -6.476 -16.873 1.00 81.19 121 GLN A N 1
ATOM 1006 C CA . GLN A 1 121 ? -4.267 -6.483 -17.269 1.00 81.19 121 GLN A CA 1
ATOM 1007 C C . GLN A 1 121 ? -3.793 -5.081 -17.689 1.00 81.19 121 GLN A C 1
ATOM 1009 O O . GLN A 1 121 ? -2.646 -4.710 -17.465 1.00 81.19 121 GLN A O 1
ATOM 1014 N N . GLU A 1 122 ? -4.700 -4.254 -18.202 1.00 83.62 122 GLU A N 1
ATOM 1015 C CA . GLU A 1 122 ? -4.384 -2.918 -18.707 1.00 83.62 122 GLU A CA 1
ATOM 1016 C C . GLU A 1 122 ? -3.746 -2.021 -17.638 1.00 83.62 122 GLU A C 1
ATOM 1018 O O . GLU A 1 122 ? -2.818 -1.262 -17.913 1.00 83.62 122 GLU A O 1
ATOM 1023 N N . THR A 1 123 ? -4.159 -2.174 -16.375 1.00 83.31 123 THR A N 1
ATOM 1024 C CA . THR A 1 123 ? -3.598 -1.399 -15.266 1.00 83.31 123 THR A CA 1
ATOM 1025 C C . THR A 1 123 ? -2.095 -1.629 -15.107 1.00 83.31 123 THR A C 1
ATOM 1027 O O . THR A 1 123 ? -1.355 -0.670 -14.900 1.00 83.31 123 THR A O 1
ATOM 1030 N N . ILE A 1 124 ? -1.608 -2.871 -15.231 1.00 85.62 124 ILE A N 1
ATOM 1031 C CA . ILE A 1 124 ? -0.168 -3.158 -15.110 1.00 85.62 124 ILE A CA 1
ATOM 1032 C C . ILE A 1 124 ? 0.609 -2.743 -16.370 1.00 85.62 124 ILE A C 1
ATOM 1034 O O . ILE A 1 124 ? 1.793 -2.386 -16.293 1.00 85.62 124 ILE A O 1
ATOM 1038 N N . ASP A 1 125 ? -0.064 -2.712 -17.518 1.00 85.75 125 ASP A N 1
ATOM 1039 C CA . ASP A 1 125 ? 0.515 -2.279 -18.787 1.00 85.75 125 ASP A CA 1
ATOM 1040 C C . ASP A 1 125 ? 0.775 -0.768 -18.795 1.00 85.75 125 ASP A C 1
ATOM 1042 O O . ASP A 1 125 ? 1.841 -0.341 -19.247 1.00 85.75 125 ASP A O 1
ATOM 1046 N N . ILE A 1 126 ? -0.102 0.037 -18.179 1.00 84.38 126 ILE A N 1
ATOM 1047 C CA . ILE A 1 126 ? 0.120 1.480 -17.971 1.00 84.38 126 ILE A CA 1
ATOM 1048 C C . ILE A 1 126 ? 1.432 1.719 -17.213 1.00 84.38 126 ILE A C 1
ATOM 1050 O O . ILE A 1 126 ? 2.287 2.487 -17.666 1.00 84.38 126 ILE A O 1
ATOM 1054 N N . TYR A 1 127 ? 1.655 1.021 -16.094 1.00 83.50 127 TYR A N 1
ATOM 1055 C CA . TYR A 1 127 ? 2.910 1.151 -15.344 1.00 83.50 127 TYR A CA 1
ATOM 1056 C C . TYR A 1 127 ? 4.118 0.674 -16.156 1.00 83.50 127 TYR A C 1
ATOM 1058 O O . TYR A 1 127 ? 5.180 1.301 -16.115 1.00 83.50 127 TYR A O 1
ATOM 1066 N N . THR A 1 128 ? 3.969 -0.410 -16.923 1.00 83.19 128 THR A N 1
ATOM 1067 C CA . THR A 1 128 ? 5.032 -0.904 -17.808 1.00 83.19 128 THR A CA 1
ATOM 1068 C C . THR A 1 128 ? 5.424 0.157 -18.837 1.00 83.19 128 THR A C 1
ATOM 1070 O O . THR A 1 128 ? 6.619 0.428 -19.005 1.00 83.19 128 THR A O 1
ATOM 1073 N N . HIS A 1 129 ? 4.432 0.779 -19.475 1.00 82.75 129 HIS A N 1
ATOM 1074 C CA . HIS A 1 129 ? 4.597 1.815 -20.491 1.00 82.75 129 HIS A CA 1
ATOM 1075 C C . HIS A 1 129 ? 5.268 3.068 -19.939 1.00 82.75 129 HIS A C 1
ATOM 1077 O O . HIS A 1 129 ? 6.278 3.514 -20.482 1.00 82.75 129 HIS A O 1
ATOM 1083 N N . VAL A 1 130 ? 4.766 3.601 -18.821 1.00 81.75 130 VAL A N 1
ATOM 1084 C CA . VAL A 1 130 ? 5.334 4.793 -18.172 1.00 81.75 130 VAL A CA 1
ATOM 1085 C C . VAL A 1 130 ? 6.790 4.552 -17.774 1.00 81.75 130 VAL A C 1
ATOM 1087 O O . VAL A 1 130 ? 7.651 5.391 -18.037 1.00 81.75 130 VAL A O 1
ATOM 1090 N N . LEU A 1 131 ? 7.105 3.383 -17.207 1.00 81.56 131 LEU A N 1
ATOM 1091 C CA . LEU A 1 131 ? 8.482 3.039 -16.849 1.00 81.56 131 LEU A CA 1
ATOM 1092 C C . LEU A 1 131 ? 9.392 2.896 -18.074 1.00 81.56 131 LEU A C 1
ATOM 1094 O O . LEU A 1 131 ? 10.549 3.306 -18.012 1.00 81.56 131 LEU A O 1
ATOM 1098 N N . ASN A 1 132 ? 8.895 2.328 -19.176 1.00 82.69 132 ASN A N 1
ATOM 1099 C CA . ASN A 1 132 ? 9.658 2.225 -20.422 1.00 82.69 132 ASN A CA 1
ATOM 1100 C C . ASN A 1 132 ? 9.940 3.605 -21.021 1.00 82.69 132 ASN A C 1
ATOM 1102 O O . ASN A 1 132 ? 11.086 3.891 -21.355 1.00 82.69 132 ASN A O 1
ATOM 1106 N N . LYS A 1 133 ? 8.930 4.481 -21.087 1.00 83.69 133 LYS A N 1
ATOM 1107 C CA . LYS A 1 133 ? 9.092 5.868 -21.544 1.00 83.69 133 LYS A CA 1
ATOM 1108 C C . LYS A 1 133 ? 10.094 6.634 -20.687 1.00 83.69 133 LYS A C 1
ATOM 1110 O O . LYS A 1 133 ? 10.987 7.280 -21.222 1.00 83.69 133 LYS A O 1
ATOM 1115 N N . ARG A 1 134 ? 9.982 6.522 -19.359 1.00 81.31 134 ARG A N 1
ATOM 1116 C CA . ARG A 1 134 ? 10.915 7.162 -18.424 1.00 81.31 134 ARG A CA 1
ATOM 1117 C C . ARG A 1 134 ? 12.344 6.665 -18.625 1.00 81.31 134 ARG A C 1
ATOM 1119 O O . ARG A 1 134 ? 13.261 7.475 -18.596 1.00 81.31 134 ARG A O 1
ATOM 1126 N N . LYS A 1 135 ? 12.530 5.357 -18.826 1.00 82.31 135 LYS A N 1
ATOM 1127 C CA . LYS A 1 135 ? 13.847 4.780 -19.111 1.00 82.31 135 LYS A CA 1
ATOM 1128 C C . LYS A 1 135 ? 14.415 5.320 -20.425 1.00 82.31 135 LYS A C 1
ATOM 1130 O O . LYS A 1 135 ? 15.527 5.816 -20.417 1.00 82.31 135 LYS A O 1
ATOM 1135 N N . ALA A 1 136 ? 13.634 5.297 -21.505 1.00 81.19 136 ALA A N 1
ATOM 1136 C CA . ALA A 1 136 ? 14.073 5.811 -22.801 1.00 81.19 136 ALA A CA 1
ATOM 1137 C C . ALA A 1 136 ? 14.476 7.294 -22.730 1.00 81.19 136 ALA A C 1
ATOM 1139 O O . ALA A 1 136 ? 15.490 7.683 -23.297 1.00 81.19 136 ALA A O 1
ATOM 1140 N N . LEU A 1 137 ? 13.717 8.111 -21.992 1.00 84.00 137 LEU A N 1
ATOM 1141 C CA . LEU A 1 137 ? 14.059 9.516 -21.768 1.00 84.00 137 LEU A CA 1
ATOM 1142 C C . LEU A 1 137 ? 15.358 9.670 -20.962 1.00 84.00 137 LEU A C 1
ATOM 1144 O O . LEU A 1 137 ? 16.201 10.486 -21.316 1.00 84.00 137 LEU A O 1
ATOM 1148 N N . LEU A 1 138 ? 15.531 8.883 -19.895 1.00 82.69 138 LEU A N 1
ATOM 1149 C CA . LEU A 1 138 ? 16.757 8.894 -19.095 1.00 82.69 138 LEU A CA 1
ATOM 1150 C C . LEU A 1 138 ? 17.977 8.503 -19.941 1.00 82.69 138 LEU A C 1
ATOM 1152 O O . LEU A 1 138 ? 19.010 9.150 -19.835 1.00 82.69 138 LEU A O 1
ATOM 1156 N N . ASP A 1 139 ? 17.841 7.483 -20.790 1.00 81.44 139 ASP A N 1
ATOM 1157 C CA . ASP A 1 139 ? 18.919 7.003 -21.656 1.00 81.44 139 ASP A CA 1
ATOM 1158 C C . ASP A 1 139 ? 19.362 8.099 -22.648 1.00 81.44 139 ASP A C 1
ATOM 1160 O O . ASP A 1 139 ? 20.559 8.283 -22.850 1.00 81.44 139 ASP A O 1
ATOM 1164 N N . ILE A 1 140 ? 18.422 8.882 -23.201 1.00 86.06 140 ILE A N 1
ATOM 1165 C CA . ILE A 1 140 ? 18.730 10.051 -24.050 1.00 86.06 140 ILE A CA 1
ATOM 1166 C C . ILE A 1 140 ? 19.495 11.113 -23.253 1.00 86.06 140 ILE A C 1
ATOM 1168 O O . ILE A 1 140 ? 20.561 11.547 -23.676 1.00 86.06 140 ILE A O 1
ATOM 1172 N N . VAL A 1 141 ? 18.986 11.498 -22.079 1.00 85.62 141 VAL A N 1
ATOM 1173 C CA . VAL A 1 141 ? 19.609 12.540 -21.244 1.00 85.62 141 VAL A CA 1
ATOM 1174 C C . VAL A 1 141 ? 21.028 12.151 -20.825 1.00 85.62 141 VAL A C 1
ATOM 1176 O O . VAL A 1 141 ? 21.929 12.982 -20.870 1.00 85.62 141 VAL A O 1
ATOM 1179 N N . LEU A 1 142 ? 21.243 10.893 -20.434 1.00 85.00 142 LEU A N 1
ATOM 1180 C CA . LEU A 1 142 ? 22.567 10.397 -20.055 1.00 85.00 142 LEU A CA 1
ATOM 1181 C C . LEU A 1 142 ? 23.521 10.362 -21.254 1.00 85.00 142 LEU A C 1
ATOM 1183 O O . LEU A 1 142 ? 24.682 10.740 -21.124 1.00 85.00 142 LEU A O 1
ATOM 1187 N N . HIS A 1 143 ? 23.033 9.953 -22.426 1.00 82.25 143 HIS A N 1
ATOM 1188 C CA . HIS A 1 143 ? 23.827 9.960 -23.651 1.00 82.25 143 HIS A CA 1
ATOM 1189 C C . HIS A 1 143 ? 24.259 11.382 -24.047 1.00 82.25 143 HIS A C 1
ATOM 1191 O O . HIS A 1 143 ? 25.413 11.591 -24.428 1.00 82.25 143 HIS A O 1
ATOM 1197 N N . ASP A 1 144 ? 23.365 12.364 -23.914 1.00 83.06 144 ASP A N 1
ATOM 1198 C CA . ASP A 1 144 ? 23.674 13.772 -24.175 1.00 83.06 144 ASP A CA 1
ATOM 1199 C C . ASP A 1 144 ? 24.728 14.302 -23.190 1.00 83.06 144 ASP A C 1
ATOM 1201 O O . ASP A 1 144 ? 25.713 14.909 -23.614 1.00 83.06 144 ASP A O 1
ATOM 1205 N N . GLN A 1 145 ? 24.600 13.980 -21.897 1.00 82.44 145 GLN A N 1
ATOM 1206 C CA . GLN A 1 145 ? 25.594 14.333 -20.875 1.00 82.44 145 GLN A CA 1
ATOM 1207 C C . GLN A 1 145 ? 26.978 13.745 -21.177 1.00 82.44 145 GLN A C 1
ATOM 1209 O O . GLN A 1 145 ? 27.974 14.466 -21.143 1.00 82.44 145 GLN A O 1
ATOM 1214 N N . GLU A 1 146 ? 27.063 12.463 -21.545 1.00 83.31 146 GLU A N 1
ATOM 1215 C CA . GLU A 1 146 ? 28.338 11.847 -21.931 1.00 83.31 146 GLU A CA 1
ATOM 1216 C C . GLU A 1 146 ? 28.964 12.522 -23.161 1.00 83.31 146 GLU A C 1
ATOM 1218 O O . GLU A 1 146 ? 30.189 12.639 -23.264 1.00 83.31 146 GLU A O 1
ATOM 1223 N N . HIS A 1 147 ? 28.142 12.945 -24.125 1.00 76.94 147 HIS A N 1
ATOM 1224 C CA . HIS A 1 147 ? 28.607 13.662 -25.310 1.00 76.94 147 HIS A CA 1
ATOM 1225 C C . HIS A 1 147 ? 29.131 15.061 -24.975 1.00 76.94 147 HIS A C 1
ATOM 1227 O O . HIS A 1 147 ? 30.141 15.477 -25.552 1.00 76.94 147 HIS A O 1
ATOM 1233 N N . GLU A 1 148 ? 28.484 15.775 -24.056 1.00 81.12 148 GLU A N 1
ATOM 1234 C CA . GLU A 1 148 ? 28.939 17.076 -23.558 1.00 81.12 148 GLU A CA 1
ATOM 1235 C C . GLU A 1 148 ? 30.254 16.954 -22.777 1.00 81.12 148 GLU A C 1
ATOM 1237 O O . GLU A 1 148 ? 31.198 17.701 -23.044 1.00 81.12 148 GLU A O 1
ATOM 1242 N N . GLU A 1 149 ? 30.373 15.968 -21.883 1.00 78.75 149 GLU A N 1
ATOM 1243 C CA . GLU A 1 149 ? 31.602 15.694 -21.126 1.00 78.75 149 GLU A CA 1
ATOM 1244 C C . GLU A 1 149 ? 32.773 15.334 -22.050 1.00 78.75 149 GLU A C 1
ATOM 1246 O O . GLU A 1 149 ? 33.883 15.859 -21.902 1.00 78.75 149 GLU A O 1
ATOM 1251 N N . LYS A 1 150 ? 32.532 14.489 -23.064 1.00 77.81 150 LYS A N 1
ATOM 1252 C CA . LYS A 1 150 ? 33.542 14.158 -24.081 1.00 77.81 150 LYS A CA 1
ATOM 1253 C C . LYS A 1 150 ? 33.972 15.408 -24.852 1.00 77.81 150 LYS A C 1
ATOM 1255 O O . LYS A 1 150 ? 35.171 15.626 -25.006 1.00 77.81 150 LYS A O 1
ATOM 1260 N N . GLN A 1 151 ? 33.044 16.266 -25.276 1.00 72.00 151 GLN A N 1
ATOM 1261 C CA . GLN A 1 151 ? 33.375 17.505 -25.994 1.00 72.00 151 GLN A CA 1
ATOM 1262 C C . GLN A 1 151 ? 34.156 18.509 -25.131 1.00 72.00 151 GLN A C 1
ATOM 1264 O O . GLN A 1 151 ? 35.132 19.089 -25.610 1.00 72.00 151 GLN A O 1
ATOM 1269 N N . GLN A 1 152 ? 33.800 18.663 -23.853 1.00 66.06 152 GLN A N 1
ATOM 1270 C CA . GLN A 1 152 ? 34.543 19.509 -22.913 1.00 66.06 152 GLN A CA 1
ATOM 1271 C C . GLN A 1 152 ? 35.947 18.955 -22.631 1.00 66.06 152 GLN A C 1
ATOM 1273 O O . GLN A 1 152 ? 36.918 19.712 -22.637 1.00 66.06 152 GLN A O 1
ATOM 1278 N N . SER A 1 153 ? 36.092 17.637 -22.452 1.00 59.09 153 SER A N 1
ATOM 1279 C CA . SER A 1 153 ? 37.404 17.010 -22.233 1.00 59.09 153 SER A CA 1
ATOM 1280 C C . SER A 1 153 ? 38.347 17.176 -23.433 1.00 59.09 153 SER A C 1
ATOM 1282 O O . SER A 1 153 ? 39.532 17.457 -23.249 1.00 59.09 153 SER A O 1
ATOM 1284 N N . VAL A 1 154 ? 37.815 17.106 -24.660 1.00 60.97 154 VAL A N 1
ATOM 1285 C CA . VAL A 1 154 ? 38.577 17.337 -25.897 1.00 60.97 154 VAL A CA 1
ATOM 1286 C C . VAL A 1 154 ? 39.007 18.804 -26.008 1.00 60.97 154 VAL A C 1
ATOM 1288 O O . VAL A 1 154 ? 40.169 19.072 -26.320 1.00 60.97 154 VAL A O 1
ATOM 1291 N N . GLN A 1 155 ? 38.127 19.757 -25.674 1.00 55.03 155 GLN A N 1
ATOM 1292 C CA . GLN A 1 155 ? 38.459 21.187 -25.674 1.00 55.03 155 GLN A CA 1
ATOM 1293 C C . GLN A 1 155 ? 39.567 21.543 -24.671 1.00 55.03 155 GLN A C 1
ATOM 1295 O O . GLN A 1 155 ? 40.485 22.279 -25.038 1.00 55.03 155 GLN A O 1
ATOM 1300 N N . ILE A 1 156 ? 39.553 20.968 -23.461 1.00 55.09 156 ILE A N 1
ATOM 1301 C CA . ILE A 1 156 ? 40.581 21.203 -22.428 1.00 55.09 156 ILE A CA 1
ATOM 1302 C C . ILE A 1 156 ? 41.960 20.682 -22.871 1.00 55.09 156 ILE A C 1
ATOM 1304 O O . ILE A 1 156 ? 42.977 21.305 -22.573 1.00 55.09 156 ILE A O 1
ATOM 1308 N N . THR A 1 157 ? 42.021 19.590 -23.640 1.00 49.84 157 THR A N 1
ATOM 1309 C CA . THR A 1 157 ? 43.289 19.074 -24.193 1.00 49.84 157 THR A CA 1
ATOM 1310 C C . THR A 1 157 ? 43.806 19.826 -25.424 1.00 49.84 157 THR A C 1
ATOM 1312 O O . THR A 1 157 ? 44.957 19.630 -25.811 1.00 49.84 157 THR A O 1
ATOM 1315 N N . SER A 1 158 ? 42.994 20.694 -26.037 1.00 50.03 158 SER A N 1
ATOM 1316 C CA . SER A 1 158 ? 43.347 21.419 -27.270 1.00 50.03 158 SER A CA 1
ATOM 1317 C C . SER A 1 158 ? 43.620 22.917 -27.097 1.00 50.03 158 SER A C 1
ATOM 1319 O O . SER A 1 158 ? 43.888 23.591 -28.090 1.00 50.03 158 SER A O 1
ATOM 1321 N N . SER A 1 159 ? 43.585 23.464 -25.876 1.00 41.25 159 SER A N 1
ATOM 1322 C CA . SER A 1 159 ? 43.935 24.874 -25.652 1.00 41.25 159 SER A CA 1
ATOM 1323 C C . SER A 1 159 ? 45.454 25.102 -25.753 1.00 41.25 159 SER A C 1
ATOM 1325 O O . SER A 1 159 ? 46.201 24.574 -24.926 1.00 41.25 159 SER A O 1
ATOM 1327 N N . PRO A 1 160 ? 45.946 25.925 -26.702 1.00 47.88 160 PRO A N 1
ATOM 1328 C CA . PRO A 1 160 ? 47.317 26.425 -26.668 1.00 47.88 160 PRO A CA 1
ATOM 1329 C C . PRO A 1 160 ? 47.466 27.418 -25.506 1.00 47.88 160 PRO A C 1
ATOM 1331 O O . PRO A 1 160 ? 46.537 28.176 -25.219 1.00 47.88 160 PRO A O 1
ATOM 1334 N N . LEU A 1 161 ? 48.636 27.427 -24.853 1.00 41.97 161 LEU A N 1
ATOM 1335 C CA . LEU A 1 161 ? 48.979 28.379 -23.787 1.00 41.97 161 LEU A CA 1
ATOM 1336 C C . LEU A 1 161 ? 48.623 29.827 -24.186 1.00 41.97 161 LEU A C 1
ATOM 1338 O O . LEU A 1 161 ? 49.079 30.279 -25.240 1.00 41.97 161 LEU A O 1
ATOM 1342 N N . PRO A 1 162 ? 47.903 30.595 -23.345 1.00 45.03 162 PRO A N 1
ATOM 1343 C CA . PRO A 1 162 ? 47.722 32.015 -23.586 1.00 45.03 162 PRO A CA 1
ATOM 1344 C C . PRO A 1 162 ? 49.013 32.757 -23.233 1.00 45.03 1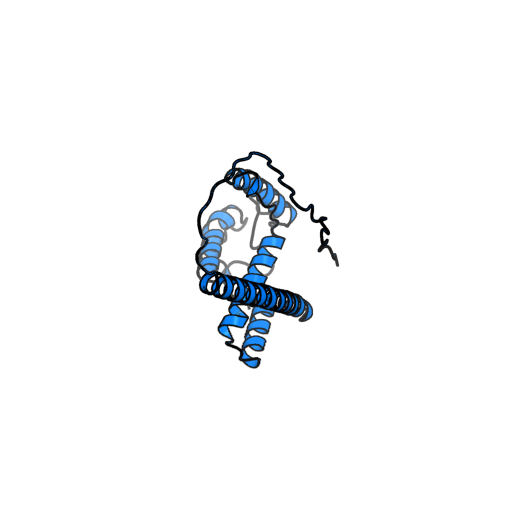62 PRO A C 1
ATOM 1346 O O . PRO A 1 162 ? 49.496 32.694 -22.100 1.00 45.03 162 PRO A O 1
ATOM 1349 N N . GLN A 1 163 ? 49.558 33.483 -24.209 1.00 40.19 163 GLN A N 1
ATOM 1350 C CA . GLN A 1 163 ? 50.508 34.552 -23.938 1.00 40.19 163 GLN A CA 1
ATOM 1351 C C . GLN A 1 163 ? 49.792 35.654 -23.149 1.00 40.19 163 GLN A C 1
ATOM 1353 O O . GLN A 1 163 ? 48.704 36.104 -23.504 1.00 40.19 163 GLN A O 1
ATOM 1358 N N . THR A 1 164 ? 50.421 36.034 -22.045 1.00 43.41 164 THR A N 1
ATOM 1359 C CA . THR A 1 164 ? 50.112 37.179 -21.191 1.00 43.41 164 THR A CA 1
ATOM 1360 C C . THR A 1 164 ? 50.083 38.483 -21.980 1.00 43.41 164 THR A C 1
ATOM 1362 O O . THR A 1 164 ? 50.999 38.713 -22.762 1.00 43.41 164 THR A O 1
ATOM 1365 N N . GLU A 1 165 ? 49.099 39.344 -21.708 1.00 36.03 165 GLU A N 1
ATOM 1366 C CA . GLU A 1 165 ? 49.274 40.758 -21.320 1.00 36.03 165 GLU A CA 1
ATOM 1367 C C . GLU A 1 165 ? 47.902 41.360 -20.911 1.00 36.03 165 GLU A C 1
ATOM 1369 O O . GLU A 1 165 ? 46.855 40.821 -21.286 1.00 36.03 165 GLU A O 1
ATOM 1374 N N . PRO A 1 166 ? 47.877 42.410 -20.068 1.00 47.00 166 PRO A N 1
ATOM 1375 C CA . PRO A 1 166 ? 46.774 42.693 -19.157 1.00 47.00 166 PRO A CA 1
ATOM 1376 C C . PRO A 1 166 ? 45.945 43.902 -19.590 1.00 47.00 166 PRO A C 1
ATOM 1378 O O . PRO A 1 166 ? 46.497 44.975 -19.786 1.00 47.00 166 PRO A O 1
ATOM 1381 N N . HIS A 1 167 ? 44.613 43.800 -19.594 1.00 36.47 167 HIS A N 1
ATOM 1382 C CA . HIS A 1 167 ? 43.769 44.994 -19.522 1.00 36.47 167 HIS A CA 1
ATOM 1383 C C . HIS A 1 167 ? 42.492 44.772 -18.703 1.00 36.47 167 HIS A C 1
ATOM 1385 O O . HIS A 1 167 ? 41.715 43.841 -18.892 1.00 36.47 167 HIS A O 1
ATOM 1391 N N . SER A 1 168 ? 42.338 45.695 -17.762 1.00 38.16 168 SER A N 1
ATOM 1392 C CA . SER A 1 168 ? 41.202 46.024 -16.912 1.00 38.16 168 SER A CA 1
ATOM 1393 C C . SER A 1 168 ? 39.872 46.208 -17.654 1.00 38.16 168 SER A C 1
ATOM 1395 O O . SER A 1 168 ? 39.848 46.944 -18.637 1.00 38.16 168 SER A O 1
ATOM 1397 N N . ALA A 1 169 ? 38.767 45.697 -17.093 1.00 35.38 169 ALA A N 1
ATOM 1398 C CA . ALA A 1 169 ? 37.632 46.502 -16.596 1.00 35.38 169 ALA A CA 1
ATOM 1399 C C . ALA A 1 169 ? 36.379 45.649 -16.269 1.00 35.38 169 ALA A C 1
ATOM 1401 O O . ALA A 1 169 ? 35.876 44.904 -17.098 1.00 35.38 169 ALA A O 1
ATOM 1402 N N . SER A 1 170 ? 35.916 45.815 -15.026 1.00 38.47 170 SER A N 1
ATOM 1403 C CA . SER A 1 170 ? 34.553 45.819 -14.454 1.00 38.47 170 SER A CA 1
ATOM 1404 C C . SER A 1 170 ? 33.289 45.312 -15.191 1.00 38.47 170 SER A C 1
ATOM 1406 O O . SER A 1 170 ? 32.992 45.738 -16.299 1.00 38.47 170 SER A O 1
ATOM 1408 N N . LEU A 1 171 ? 32.444 44.663 -14.357 1.00 38.50 171 LEU A N 1
ATOM 1409 C CA . LEU A 1 171 ? 30.964 44.736 -14.235 1.00 38.50 171 LEU A CA 1
ATOM 1410 C C . LEU A 1 171 ? 30.084 44.045 -15.306 1.00 38.50 171 LEU A C 1
ATOM 1412 O O . LEU A 1 171 ? 29.973 44.511 -16.426 1.00 38.50 171 LEU A O 1
ATOM 1416 N N . GLU A 1 172 ? 29.339 42.988 -14.947 1.00 33.91 172 GLU A N 1
ATOM 1417 C CA . GLU A 1 172 ? 27.971 43.057 -14.386 1.00 33.91 172 GLU A CA 1
ATOM 1418 C C . GLU A 1 172 ? 27.326 41.664 -14.224 1.00 33.91 172 GLU A C 1
ATOM 1420 O O . GLU A 1 172 ? 27.573 40.711 -14.959 1.00 33.91 172 GLU A O 1
ATOM 1425 N N . LEU A 1 173 ? 26.462 41.579 -13.214 1.00 43.09 173 LEU A N 1
ATOM 1426 C CA . LEU A 1 173 ? 25.623 40.453 -12.824 1.00 43.09 173 LEU A CA 1
ATOM 1427 C C . LEU A 1 173 ? 24.359 40.393 -13.701 1.00 43.09 173 LEU A C 1
ATOM 1429 O O . LEU A 1 173 ? 23.597 41.356 -13.728 1.00 43.09 173 LEU A O 1
ATOM 1433 N N . ARG A 1 174 ? 24.031 39.238 -14.298 1.00 33.00 174 ARG A N 1
ATOM 1434 C CA . ARG A 1 174 ? 22.656 38.967 -14.761 1.00 33.00 174 ARG A CA 1
ATOM 1435 C C . ARG A 1 174 ? 22.269 37.502 -14.563 1.00 33.00 174 ARG A C 1
ATOM 1437 O O . ARG A 1 174 ? 22.663 36.625 -15.320 1.00 33.00 174 ARG A O 1
ATOM 1444 N N . LYS A 1 175 ? 21.464 37.255 -13.526 1.00 43.94 175 LYS A N 1
ATOM 1445 C CA . LYS A 1 175 ? 20.684 36.022 -13.358 1.00 43.94 175 LYS A CA 1
ATOM 1446 C C . LYS A 1 175 ? 19.503 36.066 -14.328 1.00 43.94 175 LYS A C 1
ATOM 1448 O O . LYS A 1 175 ? 18.716 37.008 -14.275 1.00 43.94 175 LYS A O 1
ATOM 1453 N N . GLN A 1 176 ? 19.357 35.047 -15.167 1.00 35.19 176 GLN A N 1
ATOM 1454 C CA . GLN A 1 176 ? 18.098 34.739 -15.842 1.00 35.19 176 GLN A CA 1
ATOM 1455 C C . GLN A 1 176 ? 17.786 33.263 -15.618 1.00 35.19 176 GLN A C 1
ATOM 1457 O O . GLN A 1 176 ? 18.508 32.381 -16.068 1.00 35.19 176 GLN A O 1
ATOM 1462 N N . THR A 1 177 ? 16.723 33.021 -14.863 1.00 35.94 177 THR A N 1
ATOM 1463 C CA . THR A 1 177 ? 16.084 31.717 -14.708 1.00 35.94 177 THR A CA 1
ATOM 1464 C C . THR A 1 177 ? 15.025 31.606 -15.807 1.00 35.94 177 THR A C 1
ATOM 1466 O O . THR A 1 177 ? 14.212 32.528 -15.913 1.00 35.94 177 THR A O 1
ATOM 1469 N N . PRO A 1 178 ? 14.980 30.540 -16.623 1.00 35.16 178 PRO A N 1
ATOM 1470 C CA . PRO A 1 178 ? 13.846 30.315 -17.503 1.00 35.16 178 PRO A CA 1
ATOM 1471 C C . PRO A 1 178 ? 12.678 29.756 -16.687 1.00 35.16 178 PRO A C 1
ATOM 1473 O O . PRO A 1 178 ? 12.801 28.745 -15.998 1.00 35.16 178 PRO A O 1
ATOM 1476 N N . HIS A 1 179 ? 11.550 30.451 -16.775 1.00 35.31 179 HIS A N 1
ATOM 1477 C CA . HIS A 1 179 ? 10.231 30.004 -16.352 1.00 35.31 179 HIS A CA 1
ATOM 1478 C C . HIS A 1 179 ? 9.797 28.830 -17.245 1.00 35.31 179 HIS A C 1
ATOM 1480 O O . HIS A 1 179 ? 9.663 29.004 -18.454 1.00 35.31 179 HIS A O 1
ATOM 1486 N N . VAL A 1 180 ? 9.555 27.654 -16.663 1.00 39.78 180 VAL A N 1
ATOM 1487 C CA . VAL A 1 180 ? 8.899 26.524 -17.344 1.00 39.78 180 VAL A CA 1
ATOM 1488 C C . VAL A 1 180 ? 7.419 26.540 -16.940 1.00 39.78 180 VAL A C 1
ATOM 1490 O O . VAL A 1 180 ? 7.153 26.676 -15.746 1.00 39.78 180 VAL A O 1
ATOM 1493 N N . PRO A 1 181 ? 6.455 26.492 -17.878 1.00 37.66 181 PRO A N 1
ATOM 1494 C CA . PRO A 1 181 ? 5.033 26.440 -17.546 1.00 37.66 181 PRO A CA 1
ATOM 1495 C C . PRO A 1 181 ? 4.666 25.091 -16.915 1.00 37.66 181 PRO A C 1
ATOM 1497 O O . PRO A 1 181 ? 5.102 24.042 -17.389 1.00 37.66 181 PRO A O 1
ATOM 1500 N N . GLU A 1 182 ? 3.866 25.136 -15.852 1.00 39.19 182 GLU A N 1
ATOM 1501 C CA . GLU A 1 182 ? 3.244 23.977 -15.212 1.00 39.19 182 GLU A CA 1
ATOM 1502 C C . GLU A 1 182 ? 2.105 23.451 -16.098 1.00 39.19 182 GLU A C 1
ATOM 1504 O O . GLU A 1 182 ? 0.977 23.928 -16.014 1.00 39.19 182 GLU A O 1
ATOM 1509 N N . ASP A 1 183 ? 2.391 22.461 -16.944 1.00 36.56 183 ASP A N 1
ATOM 1510 C CA . ASP A 1 183 ? 1.351 21.553 -17.434 1.00 36.56 183 ASP A CA 1
ATOM 1511 C C . ASP A 1 183 ? 1.156 20.457 -16.378 1.00 36.56 183 ASP A C 1
ATOM 1513 O O . ASP A 1 183 ? 1.811 19.410 -16.366 1.00 36.56 183 ASP A O 1
ATOM 1517 N N . GLU A 1 184 ? 0.274 20.756 -15.428 1.00 36.25 184 GLU A N 1
ATOM 1518 C CA . GLU A 1 184 ? -0.225 19.836 -14.415 1.00 36.25 184 GLU A CA 1
ATOM 1519 C C . GLU A 1 184 ? -1.066 18.750 -15.108 1.00 36.25 184 GLU A C 1
ATOM 1521 O O . GLU A 1 184 ? -2.231 18.941 -15.459 1.00 36.25 184 GLU A O 1
ATOM 1526 N N . VAL A 1 185 ? -0.453 17.591 -15.363 1.00 38.41 185 VAL A N 1
ATOM 1527 C CA . VAL A 1 185 ? -1.166 16.408 -15.861 1.00 38.41 185 VAL A CA 1
ATOM 1528 C C . VAL A 1 185 ? -2.068 15.892 -14.739 1.00 38.41 185 VAL A C 1
ATOM 1530 O O . VAL A 1 185 ? -1.616 15.210 -13.820 1.00 38.41 185 VAL A O 1
ATOM 1533 N N . SER A 1 186 ? -3.347 16.256 -14.816 1.00 38.41 186 SER A N 1
ATOM 1534 C CA . SER A 1 186 ? -4.429 15.736 -13.979 1.00 38.41 186 SER A CA 1
ATOM 1535 C C . SER A 1 186 ? -4.611 14.236 -14.234 1.00 38.41 186 SER A C 1
ATOM 1537 O O . SER A 1 186 ? -4.981 13.828 -15.331 1.00 38.41 186 SER A O 1
ATOM 1539 N N . TRP A 1 187 ? -4.342 13.413 -13.217 1.00 45.47 187 TRP A N 1
ATOM 1540 C CA . TRP A 1 187 ? -4.459 11.945 -13.263 1.00 45.47 187 TRP A CA 1
ATOM 1541 C C . TRP A 1 187 ? -5.817 11.421 -12.771 1.00 45.47 187 TRP A C 1
ATOM 1543 O O . TRP A 1 187 ? -5.932 10.255 -12.393 1.00 45.47 187 TRP A O 1
ATOM 1553 N N . TYR A 1 188 ? -6.845 12.268 -12.742 1.00 41.91 188 TYR A N 1
ATOM 1554 C CA . TYR A 1 188 ? -8.186 11.856 -12.344 1.00 41.91 188 TYR A CA 1
ATOM 1555 C C . TYR A 1 188 ? -8.972 11.365 -13.561 1.00 41.91 188 TYR A C 1
ATOM 1557 O O . TYR A 1 188 ? -9.631 12.152 -14.234 1.00 41.91 188 TYR A O 1
ATOM 1565 N N . GLU A 1 189 ? -8.930 10.059 -13.812 1.00 39.75 189 GLU A N 1
ATOM 1566 C CA . GLU A 1 189 ? -10.053 9.368 -14.447 1.00 39.75 189 GLU A CA 1
ATOM 1567 C C . GLU A 1 189 ? -10.734 8.519 -13.366 1.00 39.75 189 GLU A C 1
ATOM 1569 O O . GLU A 1 189 ? -10.187 7.532 -12.8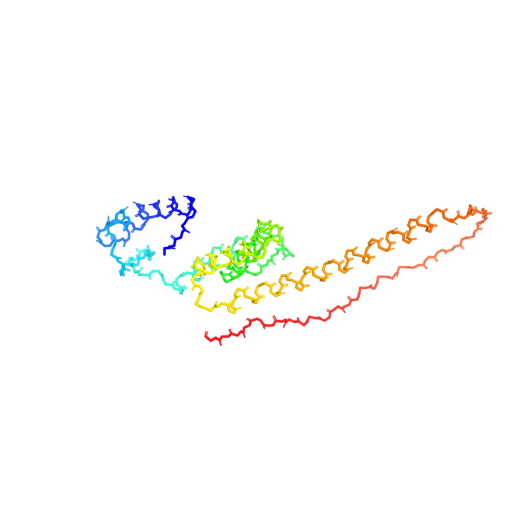70 1.00 39.75 189 GLU A O 1
ATOM 1574 N N . GLU A 1 190 ? -11.892 9.012 -12.922 1.00 42.59 190 GLU A N 1
ATOM 1575 C CA . GLU A 1 190 ? -12.874 8.280 -12.126 1.00 42.59 190 GLU A CA 1
ATOM 1576 C C . GLU A 1 190 ? -13.661 7.353 -13.053 1.00 42.59 190 GLU A C 1
ATOM 1578 O O . GLU A 1 190 ? -14.299 7.860 -13.970 1.00 42.59 190 GLU A O 1
ATOM 1583 N N . GLU A 1 191 ? -13.684 6.050 -12.757 1.00 32.78 191 GLU A N 1
ATOM 1584 C CA . GLU A 1 191 ? -14.848 5.165 -12.953 1.00 32.78 191 GLU A CA 1
ATOM 1585 C C . GLU A 1 191 ? -14.905 4.100 -11.844 1.00 32.78 191 GLU A C 1
ATOM 1587 O O . GLU A 1 191 ? -13.866 3.452 -11.558 1.00 32.78 191 GLU A O 1
#

Secondary structure (DSSP, 8-state):
-PPPPHHHHHHHHHHIIIIIHHH-TT---SGGGS-TTS-SSB-TTS-B--HHHHHHHHHHHHHHHHTTS-GGG-----HHHHHHHHHHHHHHHHHHHHTT-HHHHHHHHHHHHHHHT-S-SHHHHHHHHHHHHHHHHHHHHHHHHHHHHHHHHHHHHTPPPPPP------------PPPPP----------

Foldseek 3Di:
DADDDPVRVVVLLVCQQPVLLQLAPVSGRDPVVDDPPDQSDADSNNHRCDPVNVVVVCCVPVVVVLVVDDPVPRDDDDPVNVVVVVLLVVLVVLCVVCVPVPVSSVVSLVVVCVNSVHPDPVVNVVSVVVVVVVVVVVVVVVVVVVVVVVVVVVVVVPDDDDDDDDDDDDDDDDDDDDDDDDPPPDPDDDD

pLDDT: mean 79.02, std 20.18, range [32.78, 96.88]

Radius of gyration: 27.32 Å; chains: 1; bounding box: 68×65×50 Å

Sequence (191 aa):
MIYFTPVIEQQLHKYIQGERAVHDPQGRKKLDELEDSDALFLTEQGDPYNRAAFYYHWNKLFAPAQKQFKKQDRVDFSPHDIRHLHVSTNMTKIKRSAQGNPELEAELKDGFRLLMGWRSQETIDIYTHVLNKRKALLDIVLHDQEHEEKQQSVQITSSPLPQTEPHSASLELRKQTPHVPEDEVSWYEEE